Protein AF-A0A1F5CMF3-F1 (afdb_monomer_lite)

Radius of gyration: 19.86 Å; chains: 1; bounding box: 53×42×56 Å

pLDDT: mean 93.13, std 9.61, range [43.22, 98.62]

Sequence (303 aa):
MDKMGSKQRISFDDSALEASLNYLRNRSDINLKRLISKPGNRLAYNHYLWSSSDSKMTIEEFWREKLSRTFWSRQLESDINAIQMHLKNQEEKEWLQEILRYLPEGHVFTTTAYLILGYDNVVFGEDVALNMGFGQFHLDKRESTYYLIHELAHVGYVRYHPLPELWNIRTVRELLDVVRFLTHLEGMGVISALKLRISQGGTLDGDYKTLLDDAETARRVDQYFKILDRLGSDLNKRLEECDFQVFEEMSRKKTRLWYIAGCHMAQEIEKRFGIEMLRKLVKQGSTEFFNKYYELEDRLREA

Secondary structure (DSSP, 8-state):
---STTT-EEEEE-HHHHHHHHHHH---HHHHHHHHTSHHHHHHHHHHHHH-TT----HHHHHHHHHHTPPP-HHHHHHHHHHHHHHHHS-HHHHHHHHHHHSPTT---EEEEEEESSS--EEETTEEEEETT-HHHHH-THHHHHHHHHHHHHHHHHTTSPPP-GGG--BHHHHHHHHHHHHHHHHHHHHHHHHHHHHHT---SHHHHHHT-HHHHHHHHHHHHHHHHHHHT-TTPBP-GGGGHHHHHHH-TTT-HHHHHHHHHHHHHHHHH-HHHHHHHHHH-HHHHHHHHHHHHHHHHH-

Structure (mmCIF, N/CA/C/O backbone):
data_AF-A0A1F5CMF3-F1
#
_entry.id   AF-A0A1F5CMF3-F1
#
loop_
_atom_site.group_PDB
_atom_site.id
_atom_site.type_symbol
_atom_site.label_atom_id
_atom_site.label_alt_id
_atom_site.label_comp_id
_atom_site.label_asym_id
_atom_site.label_entity_id
_atom_site.label_seq_id
_atom_site.pdbx_PDB_ins_code
_atom_site.Cartn_x
_atom_site.Cartn_y
_atom_site.Cartn_z
_atom_site.occupancy
_atom_site.B_iso_or_equiv
_atom_site.auth_seq_id
_atom_site.auth_comp_id
_atom_site.auth_asym_id
_atom_site.auth_atom_id
_atom_site.pdbx_PDB_model_num
ATOM 1 N N . MET A 1 1 ? -17.558 25.422 -6.162 1.00 45.56 1 MET A N 1
ATOM 2 C CA . MET A 1 1 ? -16.726 24.233 -5.868 1.00 45.56 1 MET A CA 1
ATOM 3 C C . MET A 1 1 ? -15.627 24.111 -6.924 1.00 45.56 1 MET A C 1
ATOM 5 O O . MET A 1 1 ? -15.642 23.170 -7.696 1.00 45.56 1 MET A O 1
ATOM 9 N N . ASP A 1 2 ? -14.690 25.069 -6.969 1.00 43.22 2 ASP A N 1
ATOM 10 C CA . ASP A 1 2 ? -13.694 25.171 -8.061 1.00 43.22 2 ASP A CA 1
ATOM 11 C C . ASP A 1 2 ? -12.295 25.601 -7.558 1.00 43.22 2 ASP A C 1
ATOM 13 O O . ASP A 1 2 ? -11.542 26.302 -8.222 1.00 43.22 2 ASP A O 1
ATOM 17 N N . LYS A 1 3 ? -11.941 25.215 -6.321 1.00 45.91 3 LYS A N 1
ATOM 18 C CA . LYS A 1 3 ? -10.642 25.546 -5.689 1.00 45.91 3 LYS A CA 1
ATOM 19 C C . LYS A 1 3 ? -9.784 24.330 -5.315 1.00 45.91 3 LYS A C 1
ATOM 21 O O . LYS A 1 3 ? -8.794 24.487 -4.611 1.00 45.91 3 LYS A O 1
ATOM 26 N N . MET A 1 4 ? -10.129 23.127 -5.778 1.00 50.69 4 MET A N 1
ATOM 27 C CA . MET A 1 4 ? -9.297 21.934 -5.540 1.00 50.69 4 MET A CA 1
ATOM 28 C C . MET A 1 4 ? -8.126 21.797 -6.530 1.00 50.69 4 MET A C 1
ATOM 30 O O . MET A 1 4 ? -7.157 21.114 -6.219 1.00 50.69 4 MET A O 1
ATOM 34 N N . GLY A 1 5 ? -8.175 22.463 -7.690 1.00 47.56 5 GLY A N 1
ATOM 35 C CA . GLY A 1 5 ? -7.292 22.149 -8.821 1.00 47.56 5 GLY A CA 1
ATOM 36 C C . GLY A 1 5 ? -5.873 22.729 -8.803 1.00 47.56 5 GLY A C 1
ATOM 37 O O . GLY A 1 5 ? -5.090 22.366 -9.667 1.00 47.56 5 GLY A O 1
ATOM 38 N N . SER A 1 6 ? -5.499 23.624 -7.877 1.00 57.09 6 SER A N 1
ATOM 39 C CA . SER A 1 6 ? -4.227 24.369 -8.010 1.00 57.09 6 SER A CA 1
ATOM 40 C C . SER A 1 6 ? -3.095 23.943 -7.067 1.00 57.09 6 SER A C 1
ATOM 42 O O . SER A 1 6 ? -2.050 24.596 -7.064 1.00 57.09 6 SER A O 1
ATOM 44 N N . LYS A 1 7 ? -3.287 22.922 -6.218 1.00 82.56 7 LYS A N 1
ATOM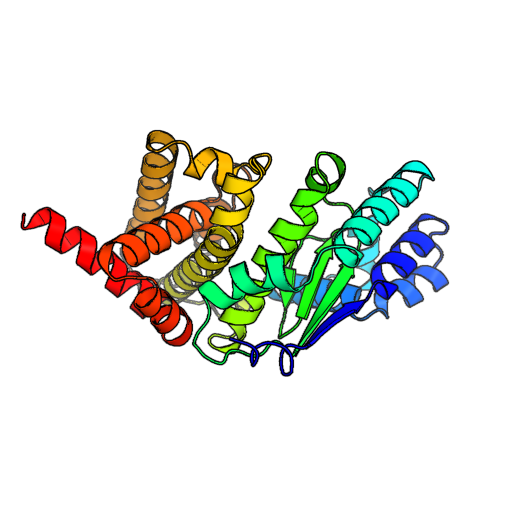 45 C CA . LYS A 1 7 ? -2.267 22.519 -5.226 1.00 82.56 7 LYS A CA 1
ATOM 46 C C . LYS A 1 7 ? -1.792 21.076 -5.329 1.00 82.56 7 LYS A C 1
ATOM 48 O O . LYS A 1 7 ? -0.641 20.842 -4.986 1.00 82.56 7 LYS A O 1
ATOM 53 N N . GLN A 1 8 ? -2.635 20.148 -5.777 1.00 90.94 8 GLN A N 1
ATOM 54 C CA . GLN A 1 8 ? -2.260 18.737 -5.877 1.00 90.94 8 GLN A CA 1
ATOM 55 C C . GLN A 1 8 ? -1.196 18.574 -6.966 1.00 90.94 8 GLN A C 1
ATOM 57 O O . GLN A 1 8 ? -1.332 19.130 -8.056 1.00 90.94 8 GLN A O 1
ATOM 62 N N . ARG A 1 9 ? -0.098 17.893 -6.638 1.00 90.81 9 ARG A N 1
ATOM 63 C CA . ARG A 1 9 ? 1.011 17.618 -7.552 1.00 90.81 9 ARG A CA 1
ATOM 64 C C . ARG A 1 9 ? 1.336 16.138 -7.461 1.00 90.81 9 ARG A C 1
ATOM 66 O O . ARG A 1 9 ? 2.142 15.737 -6.625 1.00 90.81 9 ARG A O 1
ATOM 73 N N . ILE A 1 10 ? 0.678 15.351 -8.304 1.00 93.81 10 ILE A N 1
ATOM 74 C CA . ILE A 1 10 ? 0.981 13.935 -8.487 1.00 93.81 10 ILE A CA 1
ATOM 75 C C . ILE A 1 10 ? 1.565 13.773 -9.888 1.00 93.81 10 ILE A C 1
ATOM 77 O O . ILE A 1 10 ? 0.913 14.097 -10.877 1.00 93.81 10 ILE A O 1
ATOM 81 N N . SER A 1 11 ? 2.816 13.336 -9.978 1.00 94.50 11 SER A N 1
ATOM 82 C CA . SER A 1 11 ? 3.495 13.069 -11.250 1.00 94.50 11 SER A CA 1
ATOM 83 C C . SER A 1 11 ? 3.660 11.569 -11.466 1.00 94.50 11 SER A C 1
ATOM 85 O O . SER A 1 11 ? 3.755 10.801 -10.515 1.00 94.50 11 SER A O 1
ATOM 87 N N . PHE A 1 12 ? 3.734 11.147 -12.727 1.00 95.75 12 PHE A N 1
ATOM 88 C CA . PHE A 1 12 ? 4.083 9.774 -13.090 1.00 95.75 12 PHE A CA 1
ATOM 89 C C . PHE A 1 12 ? 5.475 9.745 -13.719 1.00 95.75 12 PHE A C 1
ATOM 91 O O . PHE A 1 12 ? 5.748 10.514 -14.641 1.00 95.75 12 PHE A O 1
ATOM 98 N N . ASP A 1 13 ? 6.330 8.838 -13.251 1.00 97.56 13 ASP A N 1
ATOM 99 C CA . ASP A 1 13 ? 7.672 8.599 -13.798 1.00 97.56 13 ASP A CA 1
ATOM 100 C C . ASP A 1 13 ? 7.809 7.119 -14.179 1.00 97.56 13 ASP A C 1
ATOM 102 O O . ASP A 1 13 ? 7.708 6.220 -13.346 1.00 97.56 13 ASP A O 1
ATOM 106 N N . ASP A 1 14 ? 8.030 6.859 -15.463 1.00 97.94 14 ASP A N 1
ATOM 107 C CA . ASP A 1 14 ? 8.177 5.527 -16.048 1.00 97.94 14 ASP A CA 1
ATOM 108 C C . ASP A 1 14 ? 9.625 5.154 -16.388 1.00 97.94 14 ASP A C 1
ATOM 110 O O . ASP A 1 14 ? 9.888 4.074 -16.920 1.00 97.94 14 ASP A O 1
ATOM 114 N N . SER A 1 15 ? 10.597 5.987 -16.022 1.00 98.44 15 SER A N 1
ATOM 115 C CA . SER A 1 15 ? 12.005 5.762 -16.350 1.00 98.44 15 SER A CA 1
ATOM 116 C C . SER A 1 15 ? 12.568 4.478 -15.726 1.00 98.44 15 SER A C 1
ATOM 118 O O . SER A 1 15 ? 13.475 3.854 -16.290 1.00 98.44 15 SER A O 1
ATOM 120 N N . ALA A 1 16 ? 12.036 4.066 -14.569 1.00 98.19 16 ALA A N 1
ATOM 121 C CA . ALA A 1 16 ? 12.368 2.814 -13.891 1.00 98.19 16 ALA A CA 1
ATOM 122 C C . ALA A 1 16 ? 11.805 1.586 -14.627 1.00 98.19 16 ALA A C 1
ATOM 124 O O . ALA A 1 16 ? 12.523 0.597 -14.821 1.00 98.19 16 ALA A O 1
ATOM 125 N N . LEU A 1 17 ? 10.562 1.670 -15.103 1.00 98.19 17 LEU A N 1
ATOM 126 C CA . LEU A 1 17 ? 9.924 0.660 -15.942 1.00 98.19 17 LEU A CA 1
ATOM 127 C C . LEU A 1 17 ? 10.683 0.457 -17.256 1.00 98.19 17 LEU A C 1
ATOM 129 O O . LEU A 1 17 ? 11.032 -0.673 -17.601 1.00 98.19 17 LEU A O 1
ATOM 133 N N . GLU A 1 18 ? 11.011 1.545 -17.957 1.00 98.31 18 GLU A N 1
ATOM 134 C CA . GLU A 1 18 ? 11.772 1.496 -19.209 1.00 98.31 18 GLU A CA 1
ATOM 135 C C . GLU A 1 18 ? 13.148 0.848 -19.017 1.00 98.31 18 GLU A C 1
ATOM 137 O O . GLU A 1 18 ? 13.574 0.006 -19.815 1.00 98.31 18 GLU A O 1
ATOM 142 N N . ALA A 1 19 ? 13.858 1.211 -17.944 1.00 98.50 19 ALA A N 1
ATOM 143 C CA . ALA A 1 19 ? 15.150 0.615 -17.627 1.00 98.50 19 ALA A CA 1
ATOM 144 C C . ALA A 1 19 ? 15.027 -0.883 -17.303 1.00 98.50 19 ALA A C 1
ATOM 146 O O . ALA A 1 19 ? 15.879 -1.670 -17.724 1.00 98.50 19 ALA A O 1
ATOM 147 N N . SER A 1 20 ? 13.945 -1.284 -16.631 1.00 98.44 20 SER A N 1
ATOM 148 C CA . SER A 1 20 ? 13.636 -2.687 -16.335 1.00 98.44 20 SER A CA 1
ATOM 149 C C . SER A 1 20 ? 13.378 -3.493 -17.606 1.00 98.44 20 SER A C 1
ATOM 151 O O . SER A 1 20 ? 14.004 -4.532 -17.813 1.00 98.44 20 SER A O 1
ATOM 153 N N . LEU A 1 21 ? 12.548 -2.984 -18.522 1.00 98.31 21 LEU A N 1
ATOM 154 C CA . LEU A 1 21 ? 12.308 -3.613 -19.825 1.00 98.31 21 LEU A CA 1
ATOM 155 C C . LEU A 1 21 ? 13.596 -3.721 -20.653 1.00 98.31 21 LEU A C 1
ATOM 157 O O . LEU A 1 21 ? 13.877 -4.773 -21.225 1.00 98.31 21 LEU A O 1
ATOM 161 N N . ASN A 1 22 ? 14.426 -2.674 -20.671 1.00 98.31 22 ASN A N 1
ATOM 162 C CA . ASN A 1 22 ? 15.723 -2.694 -21.354 1.00 98.31 22 ASN A CA 1
ATOM 163 C C . ASN A 1 22 ? 16.681 -3.748 -20.782 1.00 98.31 22 ASN A C 1
ATOM 165 O O . ASN A 1 22 ? 17.367 -4.433 -21.545 1.00 98.31 22 ASN A O 1
ATOM 169 N N . TYR A 1 23 ? 16.715 -3.911 -19.459 1.00 98.56 23 TYR A N 1
ATOM 170 C CA . TYR A 1 23 ? 17.495 -4.965 -18.815 1.00 98.56 23 TYR A CA 1
ATOM 171 C C . TYR A 1 23 ? 16.962 -6.364 -19.146 1.00 98.56 23 TYR A C 1
ATOM 173 O O . TYR A 1 23 ? 17.748 -7.264 -19.429 1.00 98.56 23 TYR A O 1
ATOM 181 N N . LEU A 1 24 ? 15.641 -6.555 -19.190 1.00 98.25 24 LEU A N 1
ATOM 182 C CA . LEU A 1 24 ? 15.052 -7.839 -19.572 1.00 98.25 24 LEU A CA 1
ATOM 183 C C . LEU A 1 24 ? 15.320 -8.198 -21.044 1.00 98.25 24 LEU A C 1
ATOM 185 O O . LEU A 1 24 ? 15.558 -9.369 -21.337 1.00 98.25 24 LEU A O 1
ATOM 189 N N . ARG A 1 25 ? 15.337 -7.211 -21.956 1.00 97.94 25 ARG A N 1
ATOM 190 C CA . ARG A 1 25 ? 15.742 -7.401 -23.365 1.00 97.94 25 ARG A CA 1
ATOM 191 C C . ARG A 1 25 ? 17.217 -7.786 -23.496 1.00 97.94 25 ARG A C 1
ATOM 193 O O . ARG A 1 25 ? 17.573 -8.570 -24.369 1.00 97.94 25 ARG A O 1
ATOM 200 N N . ASN A 1 26 ? 18.079 -7.211 -22.657 1.00 97.88 26 ASN A N 1
ATOM 201 C CA . ASN A 1 26 ? 19.513 -7.480 -22.645 1.00 97.88 26 ASN A CA 1
ATOM 202 C C . ASN A 1 26 ? 20.082 -7.322 -21.225 1.00 97.88 26 ASN A C 1
ATOM 204 O O . ASN A 1 26 ? 20.318 -6.198 -20.765 1.00 97.88 26 ASN A O 1
ATOM 208 N N . ARG A 1 27 ? 20.370 -8.452 -20.566 1.00 97.62 27 ARG A N 1
ATOM 209 C CA . ARG A 1 27 ? 20.835 -8.536 -19.168 1.00 97.62 27 ARG A CA 1
ATOM 210 C C . ARG A 1 27 ? 22.322 -8.196 -18.980 1.00 97.62 27 ARG A C 1
ATOM 212 O O . ARG A 1 27 ? 23.024 -8.847 -18.211 1.00 97.62 27 ARG A O 1
ATOM 219 N N . SER A 1 28 ? 22.811 -7.179 -19.684 1.00 98.12 28 SER A N 1
ATOM 220 C CA . SER A 1 28 ? 24.178 -6.670 -19.537 1.00 98.12 28 SER A CA 1
ATOM 221 C C . SER A 1 28 ? 24.363 -5.858 -18.250 1.00 98.12 28 SER A C 1
ATOM 223 O O . SER A 1 28 ? 23.421 -5.239 -17.746 1.00 98.12 28 SER A O 1
ATOM 225 N N . ASP A 1 29 ? 25.601 -5.771 -17.761 1.00 98.06 29 ASP A N 1
ATOM 226 C CA . ASP A 1 29 ? 25.940 -4.950 -16.589 1.00 98.06 29 ASP A CA 1
ATOM 227 C C . ASP A 1 29 ? 25.698 -3.454 -16.822 1.00 98.06 29 ASP A C 1
ATOM 229 O O . ASP A 1 29 ? 25.360 -2.723 -15.893 1.00 98.06 29 ASP A O 1
ATOM 233 N N . ILE A 1 30 ? 25.816 -2.986 -18.068 1.00 98.38 30 ILE A N 1
ATOM 234 C CA . ILE A 1 30 ? 25.492 -1.602 -18.440 1.00 98.38 30 ILE A CA 1
ATOM 235 C C . ILE A 1 30 ? 24.001 -1.333 -18.212 1.00 98.38 30 ILE A C 1
ATOM 237 O O . ILE A 1 30 ? 23.638 -0.310 -17.630 1.00 98.38 30 ILE A O 1
ATOM 241 N N . ASN A 1 31 ? 23.133 -2.255 -18.637 1.00 98.56 31 ASN A N 1
ATOM 242 C CA . ASN A 1 31 ? 21.696 -2.118 -18.421 1.00 98.56 31 ASN A CA 1
ATOM 243 C C . ASN A 1 31 ? 21.319 -2.292 -16.948 1.00 98.56 31 ASN A C 1
ATOM 245 O O . ASN A 1 31 ? 20.444 -1.571 -16.480 1.00 98.56 31 ASN A O 1
ATOM 249 N N . LEU A 1 32 ? 22.014 -3.155 -16.196 1.00 98.62 32 LEU A N 1
ATOM 250 C CA . LEU A 1 32 ? 21.815 -3.249 -14.749 1.00 98.62 32 LEU A CA 1
ATOM 251 C C . LEU A 1 32 ? 22.168 -1.933 -14.045 1.00 98.62 32 LEU A C 1
ATOM 253 O O . LEU A 1 32 ? 21.373 -1.431 -13.258 1.00 98.62 32 LEU A O 1
ATOM 257 N N . LYS A 1 33 ? 23.313 -1.320 -14.371 1.00 98.44 33 LYS A N 1
ATOM 258 C CA . LYS A 1 33 ? 23.708 -0.018 -13.807 1.00 98.44 33 LYS A CA 1
ATOM 259 C C . LYS A 1 33 ? 22.682 1.076 -14.101 1.00 98.44 33 LYS A C 1
ATOM 261 O O . LYS A 1 33 ? 22.382 1.886 -13.230 1.00 98.44 33 LYS A O 1
ATOM 266 N N . ARG A 1 34 ? 22.119 1.087 -15.315 1.00 98.38 34 ARG A N 1
ATOM 267 C CA . ARG A 1 34 ? 21.026 2.003 -15.688 1.00 98.38 34 ARG A CA 1
ATOM 268 C C . ARG A 1 34 ? 19.749 1.727 -14.906 1.00 98.38 34 ARG A C 1
ATOM 270 O O . ARG A 1 34 ? 19.053 2.673 -14.572 1.00 98.38 34 ARG A O 1
ATOM 277 N N . LEU A 1 35 ? 19.437 0.460 -14.648 1.00 98.31 35 LEU A N 1
ATOM 278 C CA . LEU A 1 35 ? 18.258 0.031 -13.903 1.00 98.31 35 LEU A CA 1
ATOM 279 C C . LEU A 1 35 ? 18.325 0.489 -12.446 1.00 98.31 35 LEU A C 1
ATOM 281 O O . LEU A 1 35 ? 17.409 1.168 -11.984 1.00 98.31 35 LEU A O 1
ATOM 285 N N . ILE A 1 36 ? 19.421 0.196 -11.745 1.00 98.19 36 ILE A N 1
ATOM 286 C CA . ILE A 1 36 ? 19.582 0.541 -10.323 1.00 98.19 36 ILE A CA 1
ATOM 287 C C . ILE A 1 36 ? 19.774 2.046 -10.088 1.00 98.19 36 ILE A C 1
ATOM 289 O O . ILE A 1 36 ? 19.672 2.521 -8.958 1.00 98.19 36 ILE A O 1
ATOM 293 N N . SER A 1 37 ? 20.085 2.823 -11.133 1.00 98.25 37 SER A N 1
ATOM 294 C CA . SER A 1 37 ? 20.220 4.275 -11.016 1.00 98.25 37 SER A CA 1
ATOM 295 C C . SER A 1 37 ? 18.883 5.013 -11.077 1.00 98.25 37 SER A C 1
ATOM 297 O O . SER A 1 37 ? 18.859 6.199 -10.756 1.00 98.25 37 SER A O 1
ATOM 299 N N . LYS A 1 38 ? 17.786 4.351 -11.474 1.00 98.50 38 LYS A N 1
ATOM 300 C CA . LYS A 1 38 ? 16.470 4.993 -11.587 1.00 98.50 38 LYS A CA 1
ATOM 301 C C . LYS A 1 38 ? 15.820 5.214 -10.221 1.00 98.50 38 LYS A C 1
ATOM 303 O O . LYS A 1 38 ? 15.883 4.315 -9.381 1.00 98.50 38 LYS A O 1
ATOM 308 N N . PRO A 1 39 ? 15.166 6.370 -10.006 1.00 98.06 39 PRO A N 1
ATOM 309 C CA . PRO A 1 39 ? 14.585 6.726 -8.713 1.00 98.06 39 PRO A CA 1
ATOM 310 C C . PRO A 1 39 ? 13.531 5.716 -8.244 1.00 98.06 39 PRO A C 1
ATOM 312 O O . PRO A 1 39 ? 13.655 5.218 -7.132 1.00 98.06 39 PRO A O 1
ATOM 315 N N . GLY A 1 40 ? 12.599 5.294 -9.107 1.00 98.00 40 GLY A N 1
ATOM 316 C CA . GLY A 1 40 ? 11.601 4.276 -8.748 1.00 98.00 40 GLY A CA 1
ATOM 317 C C . GLY A 1 40 ? 12.199 2.940 -8.296 1.00 98.00 40 GLY A C 1
ATOM 318 O O . GLY A 1 40 ? 11.740 2.340 -7.327 1.00 98.00 40 GLY A O 1
ATOM 319 N N . ASN A 1 41 ? 13.288 2.502 -8.934 1.00 98.38 41 ASN A N 1
ATOM 320 C CA . ASN A 1 41 ? 13.969 1.265 -8.549 1.00 98.38 41 ASN A CA 1
ATOM 321 C C . ASN A 1 41 ? 14.762 1.411 -7.239 1.00 98.38 41 ASN A C 1
ATOM 323 O O . ASN A 1 41 ? 14.892 0.455 -6.475 1.00 98.38 41 ASN A O 1
ATOM 327 N N . ARG A 1 42 ? 15.289 2.608 -6.956 1.00 98.06 42 ARG A N 1
ATOM 328 C CA . ARG A 1 42 ? 15.905 2.920 -5.659 1.00 98.06 42 ARG A CA 1
ATOM 329 C C . ARG A 1 42 ? 14.862 3.006 -4.552 1.00 98.06 42 ARG A C 1
ATOM 331 O O . ARG A 1 42 ? 15.127 2.506 -3.469 1.00 98.06 42 ARG A O 1
ATOM 338 N N . LEU A 1 43 ? 13.689 3.576 -4.828 1.00 97.75 43 LEU A N 1
ATOM 339 C CA . LEU A 1 43 ? 12.571 3.629 -3.888 1.00 97.75 43 LEU A CA 1
ATOM 340 C C . LEU A 1 43 ? 12.157 2.220 -3.459 1.00 97.75 43 LEU A C 1
ATOM 342 O O . LEU A 1 43 ? 12.147 1.925 -2.267 1.00 97.75 43 LEU A O 1
ATOM 346 N N . ALA A 1 44 ? 11.910 1.327 -4.420 1.00 97.25 44 ALA A N 1
ATOM 347 C CA . ALA A 1 44 ? 11.571 -0.068 -4.141 1.00 97.25 44 ALA A CA 1
ATOM 348 C C . ALA A 1 44 ? 12.665 -0.801 -3.341 1.00 97.25 44 ALA A C 1
ATOM 350 O O . ALA A 1 44 ? 12.362 -1.541 -2.407 1.00 97.25 44 ALA A O 1
ATOM 351 N N . TYR A 1 45 ? 13.940 -0.559 -3.659 1.00 97.00 45 TYR A N 1
ATOM 352 C CA . TYR A 1 45 ? 15.054 -1.116 -2.889 1.00 97.00 45 TYR A CA 1
ATOM 353 C C . TYR A 1 45 ? 15.132 -0.548 -1.460 1.00 97.00 45 TYR A C 1
ATOM 355 O O . TYR A 1 45 ? 15.368 -1.297 -0.517 1.00 97.00 45 TYR A O 1
ATOM 363 N N . ASN A 1 46 ? 14.882 0.749 -1.265 1.00 95.31 46 ASN A N 1
ATOM 364 C CA . ASN A 1 46 ? 14.845 1.356 0.067 1.00 95.31 46 ASN A CA 1
ATOM 365 C C . ASN A 1 46 ? 13.697 0.792 0.910 1.00 95.31 46 ASN A C 1
ATOM 367 O O . ASN A 1 46 ? 13.900 0.489 2.084 1.00 95.31 46 ASN A O 1
ATOM 371 N N . HIS A 1 47 ? 12.523 0.580 0.307 1.00 95.00 47 HIS A N 1
ATOM 372 C CA . HIS A 1 47 ? 11.436 -0.129 0.973 1.00 95.00 47 HIS A CA 1
ATOM 373 C C . HIS A 1 47 ? 11.858 -1.549 1.363 1.00 95.00 47 HIS A C 1
ATOM 375 O O . HIS A 1 47 ? 11.591 -1.978 2.479 1.00 95.00 47 HIS A O 1
ATOM 381 N N . TYR A 1 48 ? 12.525 -2.287 0.470 1.00 93.81 48 TYR A N 1
ATOM 382 C CA . TYR A 1 48 ? 13.041 -3.622 0.781 1.00 93.81 48 TYR A CA 1
ATOM 383 C C . TYR A 1 48 ? 14.007 -3.617 1.975 1.00 93.81 48 TYR A C 1
ATOM 385 O O . TYR A 1 48 ? 13.889 -4.475 2.850 1.00 93.81 48 TYR A O 1
ATOM 393 N N . LEU A 1 49 ? 14.928 -2.649 2.040 1.00 92.69 49 LEU A N 1
ATOM 394 C CA . LEU A 1 49 ? 15.831 -2.489 3.184 1.00 92.69 49 LEU A CA 1
ATOM 395 C C . LEU A 1 49 ? 15.068 -2.189 4.476 1.00 92.69 49 LEU A C 1
ATOM 397 O O . LEU A 1 49 ? 15.416 -2.721 5.523 1.00 92.69 49 LEU A O 1
ATOM 401 N N . TRP A 1 50 ? 14.022 -1.367 4.400 1.00 90.44 50 TRP A N 1
ATOM 402 C CA . TRP A 1 50 ? 13.180 -1.058 5.550 1.00 90.44 50 TRP A CA 1
ATOM 403 C C . TRP A 1 50 ? 12.397 -2.274 6.056 1.00 90.44 50 TRP A C 1
ATOM 405 O O . TRP A 1 50 ? 12.343 -2.509 7.262 1.00 90.44 50 TRP A O 1
ATOM 415 N N . SER A 1 51 ? 11.827 -3.068 5.146 1.00 87.25 51 SER A N 1
ATOM 416 C CA . SER A 1 51 ? 10.992 -4.220 5.495 1.00 87.25 51 SER A CA 1
ATOM 417 C C . SER A 1 51 ? 11.787 -5.472 5.879 1.00 87.25 51 SER A C 1
ATOM 419 O O . SER A 1 51 ? 11.197 -6.450 6.329 1.00 87.25 51 SER A O 1
ATOM 421 N N . SER A 1 52 ? 13.107 -5.483 5.671 1.00 83.88 52 SER A N 1
ATOM 422 C CA . SER A 1 52 ? 13.952 -6.665 5.868 1.00 83.88 52 SER A CA 1
ATOM 423 C C . SER A 1 52 ? 14.923 -6.449 7.024 1.00 83.88 52 SER A C 1
ATOM 425 O O . SER A 1 52 ? 15.900 -5.717 6.883 1.00 83.88 52 SER A O 1
ATOM 427 N N . SER A 1 53 ? 14.703 -7.140 8.145 1.00 66.31 53 SER A N 1
ATOM 428 C CA . SER A 1 53 ? 15.520 -7.013 9.365 1.00 66.31 53 SER A CA 1
ATOM 429 C C . SER A 1 53 ? 17.006 -7.344 9.173 1.00 66.31 53 SER A C 1
ATOM 431 O O . SER A 1 53 ? 17.833 -6.826 9.917 1.00 66.31 53 SER A O 1
ATOM 433 N N . ASP A 1 54 ? 17.352 -8.157 8.166 1.00 63.66 54 ASP A N 1
ATOM 434 C CA . ASP A 1 54 ? 18.707 -8.695 7.957 1.00 63.66 54 ASP A CA 1
ATOM 435 C C . ASP A 1 54 ? 19.217 -8.582 6.508 1.00 63.66 54 ASP A C 1
ATOM 437 O O . ASP A 1 54 ? 20.076 -9.358 6.072 1.00 63.66 54 ASP A O 1
ATOM 441 N N . SER A 1 55 ? 18.702 -7.636 5.714 1.00 73.38 55 SER A N 1
ATOM 442 C CA . SER A 1 55 ? 19.122 -7.532 4.311 1.00 73.38 55 SER A CA 1
ATOM 443 C C . SER A 1 55 ? 20.593 -7.117 4.175 1.00 73.38 55 SER A C 1
ATOM 445 O O . SER A 1 55 ? 20.958 -5.958 4.365 1.00 73.38 55 SER A O 1
ATOM 447 N N . LYS A 1 56 ? 21.430 -8.066 3.745 1.00 85.19 56 LYS A N 1
ATOM 448 C CA . LYS A 1 56 ? 22.816 -7.833 3.293 1.00 85.19 56 LYS A CA 1
ATOM 449 C C . LYS A 1 56 ? 22.934 -7.683 1.776 1.00 85.19 56 LYS A C 1
ATOM 451 O O . LYS A 1 56 ? 24.037 -7.518 1.264 1.00 85.19 56 LYS A O 1
ATOM 456 N N . MET A 1 57 ? 21.815 -7.800 1.068 1.00 94.44 57 MET A N 1
ATOM 457 C CA . MET A 1 57 ? 21.784 -7.820 -0.384 1.00 94.44 57 MET A CA 1
ATOM 458 C C . MET A 1 57 ? 22.052 -6.422 -0.932 1.00 94.44 57 MET A C 1
ATOM 460 O O . MET A 1 57 ? 21.413 -5.461 -0.514 1.00 94.44 57 MET A O 1
ATOM 464 N N . THR A 1 58 ? 22.981 -6.317 -1.875 1.00 96.25 58 THR A N 1
ATOM 465 C CA . THR A 1 58 ? 23.221 -5.081 -2.631 1.00 96.25 58 THR A CA 1
ATOM 466 C C . THR A 1 58 ? 22.053 -4.777 -3.572 1.00 96.25 58 THR A C 1
ATOM 468 O O . THR A 1 58 ? 21.289 -5.667 -3.952 1.00 96.25 58 THR A O 1
ATOM 471 N N . ILE A 1 59 ? 21.917 -3.522 -4.016 1.00 97.25 59 ILE A N 1
ATOM 472 C CA . ILE A 1 59 ? 20.869 -3.145 -4.980 1.00 97.25 59 ILE A CA 1
ATOM 473 C C . ILE A 1 59 ? 21.013 -3.916 -6.306 1.00 97.25 59 ILE A C 1
ATOM 475 O O . ILE A 1 59 ? 20.016 -4.258 -6.941 1.00 97.25 59 ILE A O 1
ATOM 479 N N . GLU A 1 60 ? 22.241 -4.239 -6.717 1.00 98.25 60 GLU A N 1
ATOM 480 C CA . GLU A 1 60 ? 22.536 -5.077 -7.876 1.00 98.25 60 GLU A CA 1
ATOM 481 C C . GLU A 1 60 ? 21.998 -6.500 -7.711 1.00 98.25 60 GLU A C 1
ATOM 483 O O . GLU A 1 60 ? 21.315 -7.005 -8.606 1.00 98.25 60 GLU A O 1
ATOM 488 N N . GLU A 1 61 ? 22.312 -7.151 -6.590 1.00 97.38 61 GLU A N 1
ATOM 489 C CA . GLU A 1 61 ? 21.853 -8.509 -6.282 1.00 97.38 61 GLU A CA 1
ATOM 490 C C . GLU A 1 61 ? 20.329 -8.557 -6.177 1.00 97.38 61 GLU A C 1
ATOM 492 O O . GLU A 1 61 ? 19.705 -9.425 -6.788 1.00 97.38 61 GLU A O 1
ATOM 497 N N . PHE A 1 62 ? 19.734 -7.558 -5.521 1.00 96.88 62 PHE A N 1
ATOM 498 C CA . PHE A 1 62 ? 18.289 -7.401 -5.400 1.00 96.88 62 PHE A CA 1
ATOM 499 C C . PHE A 1 62 ? 17.607 -7.373 -6.760 1.00 96.88 62 PHE A C 1
ATOM 501 O O . PHE A 1 62 ? 16.738 -8.200 -7.038 1.00 96.88 62 PHE A O 1
ATOM 508 N N . TRP A 1 63 ? 18.028 -6.487 -7.661 1.00 97.81 63 TRP A N 1
ATOM 509 C CA . TRP A 1 63 ? 17.380 -6.387 -8.966 1.00 97.81 63 TRP A CA 1
ATOM 510 C C . TRP A 1 63 ? 17.663 -7.583 -9.879 1.00 97.81 63 TRP A C 1
ATOM 512 O O . TRP A 1 63 ? 16.789 -7.965 -10.664 1.00 97.81 63 TRP A O 1
ATOM 522 N N . ARG A 1 64 ? 18.833 -8.228 -9.761 1.00 97.69 64 ARG A N 1
ATOM 523 C CA . ARG A 1 64 ? 19.098 -9.499 -10.455 1.00 97.69 64 ARG A CA 1
ATOM 524 C C . ARG A 1 64 ? 18.148 -10.593 -9.984 1.00 97.69 64 ARG A C 1
ATOM 526 O O . ARG A 1 64 ? 17.581 -11.284 -10.830 1.00 97.69 64 ARG A O 1
ATOM 533 N N . GLU A 1 65 ? 17.963 -10.737 -8.674 1.00 96.44 65 GLU A N 1
ATOM 534 C CA . GLU A 1 65 ? 17.068 -11.732 -8.090 1.00 96.44 65 GLU A CA 1
ATOM 535 C C . GLU A 1 65 ? 15.615 -11.465 -8.488 1.00 96.44 65 GLU A C 1
ATOM 537 O O . GLU A 1 65 ? 14.972 -12.340 -9.077 1.00 96.44 65 GLU A O 1
ATOM 542 N N . LYS A 1 66 ? 15.114 -10.249 -8.242 1.00 96.06 66 LYS A N 1
ATOM 543 C CA . LYS A 1 66 ? 13.719 -9.867 -8.502 1.00 96.06 66 LYS A CA 1
ATOM 544 C C . LYS A 1 66 ? 13.318 -10.052 -9.960 1.00 96.06 66 LYS A C 1
ATOM 546 O O . LYS A 1 66 ? 12.231 -10.545 -10.248 1.00 96.06 66 LYS A O 1
ATOM 551 N N . LEU A 1 67 ? 14.221 -9.749 -10.892 1.00 97.19 67 LEU A N 1
ATOM 552 C CA . LEU A 1 67 ? 13.965 -9.920 -12.320 1.00 97.19 67 LEU A CA 1
ATOM 553 C C . LEU A 1 67 ? 14.418 -11.275 -12.870 1.00 97.19 67 LEU A C 1
ATOM 555 O O . LEU A 1 67 ? 14.201 -11.532 -14.050 1.00 97.19 67 LEU A O 1
ATOM 559 N N . SER A 1 68 ? 15.037 -12.165 -12.087 1.00 96.00 68 SER A N 1
ATOM 560 C CA . SER A 1 68 ? 15.553 -13.462 -12.574 1.00 96.00 68 SER A CA 1
ATOM 561 C C . SER A 1 68 ? 14.472 -14.350 -13.199 1.00 96.00 68 SER A C 1
ATOM 563 O O . SER A 1 68 ? 14.744 -15.055 -14.167 1.00 96.00 68 SER A O 1
ATOM 565 N N . ARG A 1 69 ? 13.239 -14.271 -12.682 1.00 92.31 69 ARG A N 1
ATOM 566 C CA . ARG A 1 69 ? 12.092 -15.090 -13.107 1.00 92.31 69 ARG A CA 1
ATOM 567 C C . ARG A 1 69 ? 11.222 -14.432 -14.177 1.00 92.31 69 ARG A C 1
ATOM 569 O O . ARG A 1 69 ? 10.317 -15.074 -14.703 1.00 92.31 69 ARG A O 1
ATOM 576 N N . THR A 1 70 ? 11.488 -13.172 -14.506 1.00 95.12 70 THR A N 1
ATOM 577 C CA . THR A 1 70 ? 10.737 -12.436 -15.525 1.00 95.12 70 THR A CA 1
ATOM 578 C C . THR A 1 70 ? 11.429 -12.593 -16.873 1.00 95.12 70 THR A C 1
ATOM 580 O O . THR A 1 70 ? 12.587 -12.208 -17.042 1.00 95.12 70 THR A O 1
ATOM 583 N N . PHE A 1 71 ? 10.723 -13.148 -17.853 1.00 94.44 71 PHE A N 1
ATOM 584 C CA . PHE A 1 71 ? 11.223 -13.274 -19.220 1.00 94.44 71 PHE A CA 1
ATOM 585 C C . PHE A 1 71 ? 10.662 -12.150 -20.080 1.00 94.44 71 PHE A C 1
ATOM 587 O O . PHE A 1 71 ? 9.455 -11.908 -20.084 1.00 94.44 71 PHE A O 1
ATOM 594 N N . TRP A 1 72 ? 11.533 -11.468 -20.827 1.00 97.31 72 TRP A N 1
ATOM 595 C CA . TRP A 1 72 ? 11.056 -10.507 -21.812 1.00 97.31 72 TRP A CA 1
ATOM 596 C C . TRP A 1 72 ? 10.286 -11.227 -22.920 1.00 97.31 72 TRP A C 1
ATOM 598 O O . TRP A 1 72 ? 10.716 -12.256 -23.439 1.00 97.31 72 TRP A O 1
ATOM 608 N N . SER A 1 73 ? 9.166 -10.633 -23.315 1.00 97.25 73 SER A N 1
ATOM 609 C CA . SER A 1 73 ? 8.457 -10.957 -24.544 1.00 97.25 73 SER A CA 1
ATOM 610 C C . SER A 1 73 ? 7.779 -9.696 -25.071 1.00 97.25 73 SER A C 1
ATOM 612 O O . SER A 1 73 ? 7.503 -8.764 -24.312 1.00 97.25 73 SER A O 1
ATOM 614 N N . ARG A 1 74 ? 7.458 -9.677 -26.369 1.00 97.12 74 ARG A N 1
ATOM 615 C CA . ARG A 1 74 ? 6.642 -8.596 -26.948 1.00 97.12 74 ARG A CA 1
ATOM 616 C C . ARG A 1 74 ? 5.270 -8.492 -26.277 1.00 97.12 74 ARG A C 1
ATOM 618 O O . ARG A 1 74 ? 4.753 -7.390 -26.156 1.00 97.12 74 ARG A O 1
ATOM 625 N N . GLN A 1 75 ? 4.713 -9.620 -25.829 1.00 96.81 75 GLN A N 1
ATOM 626 C CA . GLN A 1 75 ? 3.433 -9.654 -25.125 1.00 96.81 75 GLN A CA 1
ATOM 627 C C . GLN A 1 75 ? 3.524 -8.946 -23.770 1.00 96.81 75 GLN A C 1
ATOM 629 O O . GLN A 1 75 ? 2.753 -8.029 -23.529 1.00 96.81 75 GLN A O 1
ATOM 634 N N . LEU A 1 76 ? 4.519 -9.297 -22.942 1.00 95.94 76 LEU A N 1
ATOM 635 C CA . LEU A 1 76 ? 4.755 -8.643 -21.648 1.00 95.94 76 LEU A CA 1
ATOM 636 C C . LEU A 1 76 ? 4.859 -7.122 -21.805 1.00 95.94 76 LEU A C 1
ATOM 638 O O . LEU A 1 76 ? 4.234 -6.366 -21.070 1.00 95.94 76 LEU A O 1
ATOM 642 N N . GLU A 1 77 ? 5.657 -6.682 -22.774 1.00 96.94 77 GLU A N 1
ATOM 643 C CA . GLU A 1 77 ? 5.852 -5.265 -23.058 1.00 96.94 77 GLU A CA 1
ATOM 644 C C . GLU A 1 77 ? 4.560 -4.583 -23.527 1.00 96.94 77 GLU A C 1
ATOM 646 O O . GLU A 1 77 ? 4.225 -3.504 -23.044 1.00 96.94 77 GLU A O 1
ATOM 651 N N . SER A 1 78 ? 3.807 -5.227 -24.422 1.00 96.94 78 SER A N 1
ATOM 652 C CA . SER A 1 78 ? 2.502 -4.738 -24.873 1.00 96.94 78 SER A CA 1
ATOM 653 C C . SER A 1 78 ? 1.511 -4.605 -23.715 1.00 96.94 78 SER A C 1
ATOM 655 O O . SER A 1 78 ? 0.802 -3.604 -23.629 1.00 96.94 78 SER A O 1
ATOM 657 N N . ASP A 1 79 ? 1.464 -5.588 -22.816 1.00 96.44 79 ASP A N 1
ATOM 658 C CA . ASP A 1 79 ? 0.545 -5.585 -21.679 1.00 96.44 79 ASP A CA 1
ATOM 659 C C . ASP A 1 79 ? 0.891 -4.476 -20.683 1.00 96.44 79 ASP A C 1
ATOM 661 O O . ASP A 1 79 ? 0.013 -3.714 -20.276 1.00 96.44 79 ASP A O 1
ATOM 665 N N . ILE A 1 80 ? 2.177 -4.332 -20.355 1.00 96.94 80 ILE A N 1
ATOM 666 C CA . ILE A 1 80 ? 2.691 -3.252 -19.505 1.00 96.94 80 ILE A CA 1
ATOM 667 C C . ILE A 1 80 ? 2.352 -1.881 -20.099 1.00 96.94 80 ILE A C 1
ATOM 669 O O . ILE A 1 80 ? 1.832 -1.017 -19.393 1.00 96.94 80 ILE A O 1
ATOM 673 N N . ASN A 1 81 ? 2.591 -1.683 -21.399 1.00 96.06 81 ASN A N 1
ATOM 674 C CA . ASN A 1 81 ? 2.271 -0.425 -22.075 1.00 96.06 81 ASN A CA 1
ATOM 675 C C . ASN A 1 81 ? 0.768 -0.134 -22.022 1.00 96.06 81 ASN A C 1
ATOM 677 O O . ASN A 1 81 ? 0.359 1.006 -21.817 1.00 96.06 81 ASN A O 1
ATOM 681 N N . ALA A 1 82 ? -0.070 -1.161 -22.157 1.00 96.88 82 ALA A N 1
ATOM 682 C CA . ALA A 1 82 ? -1.512 -0.996 -22.095 1.00 96.88 82 ALA A CA 1
ATOM 683 C C . ALA A 1 82 ? -2.009 -0.611 -20.688 1.00 96.88 82 ALA A C 1
ATOM 685 O O . ALA A 1 82 ? -2.962 0.162 -20.581 1.00 96.88 82 ALA A O 1
ATOM 686 N N . ILE A 1 83 ? -1.374 -1.118 -19.625 1.00 97.12 83 ILE A N 1
ATOM 687 C CA . ILE A 1 83 ? -1.642 -0.717 -18.231 1.00 97.12 83 ILE A CA 1
ATOM 688 C C . ILE A 1 83 ? -1.166 0.722 -17.991 1.00 97.12 83 ILE A C 1
ATOM 690 O O . ILE A 1 83 ? -1.918 1.551 -17.483 1.00 97.12 83 ILE A O 1
ATOM 694 N N . GLN A 1 84 ? 0.050 1.055 -18.427 1.00 95.50 84 GLN A N 1
ATOM 695 C CA . GLN A 1 84 ? 0.594 2.408 -18.321 1.00 95.50 84 GLN A CA 1
ATOM 696 C C . GLN A 1 84 ? -0.301 3.437 -19.028 1.00 95.50 84 GLN A C 1
ATOM 698 O O . GLN A 1 84 ? -0.608 4.486 -18.463 1.00 95.50 84 GLN A O 1
ATOM 703 N N . MET A 1 85 ? -0.726 3.144 -20.260 1.00 95.38 85 MET A N 1
ATOM 704 C CA . MET A 1 85 ? -1.645 4.003 -21.005 1.00 95.38 85 MET A CA 1
ATOM 705 C C . MET A 1 85 ? -2.984 4.149 -20.287 1.00 95.38 85 MET A C 1
ATOM 707 O O . MET A 1 85 ? -3.539 5.242 -20.278 1.00 95.38 85 MET A O 1
ATOM 711 N N . HIS A 1 86 ? -3.502 3.076 -19.678 1.00 95.19 86 HIS A N 1
ATOM 712 C CA . HIS A 1 86 ? -4.729 3.154 -18.891 1.00 95.19 86 HIS A CA 1
ATOM 713 C C . HIS A 1 86 ? -4.587 4.169 -17.752 1.00 95.19 86 HIS A C 1
ATOM 715 O O . HIS A 1 86 ? -5.393 5.094 -17.703 1.00 95.19 86 HIS A O 1
ATOM 721 N N . LEU A 1 87 ? -3.537 4.057 -16.925 1.00 92.69 87 LEU A N 1
ATOM 722 C CA . LEU A 1 87 ? -3.261 4.987 -15.821 1.00 92.69 87 LEU A CA 1
ATOM 723 C C . LEU A 1 87 ? -3.117 6.437 -16.293 1.00 92.69 87 LEU A C 1
ATOM 725 O O . LEU A 1 87 ? -3.760 7.326 -15.743 1.00 92.69 87 LEU A O 1
ATOM 729 N N . LYS A 1 88 ? -2.310 6.676 -17.336 1.00 88.44 88 LYS A N 1
ATOM 730 C CA . LYS A 1 88 ? -2.050 8.029 -17.860 1.00 88.44 88 LYS A CA 1
ATOM 731 C C . LYS A 1 88 ? -3.285 8.684 -18.494 1.00 88.44 88 LYS A C 1
ATOM 733 O O . LYS A 1 88 ? -3.338 9.906 -18.568 1.00 88.44 88 LYS A O 1
ATOM 738 N N . ASN A 1 89 ? -4.251 7.887 -18.953 1.00 90.94 89 ASN A N 1
ATOM 739 C CA . ASN A 1 89 ? -5.474 8.377 -19.590 1.00 90.94 89 ASN A CA 1
ATOM 740 C C . ASN A 1 89 ? -6.664 8.501 -18.624 1.00 90.94 89 ASN A C 1
ATOM 742 O O . ASN A 1 89 ? -7.729 8.936 -19.058 1.00 90.94 89 ASN A O 1
ATOM 746 N N . GLN A 1 90 ? -6.536 8.088 -17.357 1.00 86.44 90 GLN A N 1
ATOM 747 C CA . GLN A 1 90 ? -7.603 8.293 -16.375 1.00 86.44 90 GLN A CA 1
ATOM 748 C C . GLN A 1 90 ? -7.735 9.775 -16.015 1.00 86.44 90 GLN A C 1
ATOM 750 O O . GLN A 1 90 ? -6.740 10.494 -15.906 1.00 86.44 90 GLN A O 1
ATOM 755 N N . GLU A 1 91 ? -8.963 10.219 -15.756 1.00 82.69 91 GLU A N 1
ATOM 756 C CA . GLU A 1 91 ? -9.190 11.545 -15.196 1.00 82.69 91 GLU A CA 1
ATOM 757 C C . GLU A 1 91 ? -8.671 11.589 -13.754 1.00 82.69 91 GLU A C 1
ATOM 759 O O . GLU A 1 91 ? -9.252 10.979 -12.857 1.00 82.69 91 GLU A O 1
ATOM 764 N N . GLU A 1 92 ? -7.591 12.347 -13.520 1.00 85.94 92 GLU A N 1
ATOM 765 C CA . GLU A 1 92 ? -6.978 12.524 -12.191 1.00 85.94 92 GLU A CA 1
ATOM 766 C C . GLU A 1 92 ? -8.015 12.832 -11.110 1.00 85.94 92 GLU A C 1
ATOM 768 O O . GLU A 1 92 ? -7.983 12.287 -10.009 1.00 85.94 92 GLU A O 1
ATOM 773 N N . LYS A 1 93 ? -8.994 13.667 -11.458 1.00 85.19 93 LYS A N 1
ATOM 774 C CA . LYS A 1 93 ? -10.052 14.107 -10.557 1.00 85.19 93 LYS A CA 1
ATOM 775 C C . LYS A 1 93 ? -10.868 12.952 -9.970 1.00 85.19 93 LYS A C 1
ATOM 777 O O . LYS A 1 93 ? -11.269 13.063 -8.814 1.00 85.19 93 LYS A O 1
ATOM 782 N N . GLU A 1 94 ? -11.134 11.893 -10.733 1.00 85.31 94 GLU A N 1
ATOM 783 C CA . GLU A 1 94 ? -12.003 10.800 -10.288 1.00 85.31 94 GLU A CA 1
ATOM 784 C C . GLU A 1 94 ? -11.353 9.999 -9.160 1.00 85.31 94 GLU A C 1
ATOM 786 O O . GLU A 1 94 ? -11.926 9.869 -8.080 1.00 85.31 94 GLU A O 1
ATOM 791 N N . TRP A 1 95 ? -10.127 9.519 -9.369 1.00 92.06 95 TRP A N 1
ATOM 792 C CA . TRP A 1 95 ? -9.435 8.723 -8.356 1.00 92.06 95 TRP A CA 1
ATOM 793 C C . TRP A 1 95 ? -8.884 9.584 -7.211 1.00 92.06 95 TRP A C 1
ATOM 795 O O . TRP A 1 95 ? -8.869 9.145 -6.062 1.00 92.06 95 TRP A O 1
ATOM 805 N N . LEU A 1 96 ? -8.496 10.837 -7.475 1.00 94.50 96 LEU A N 1
ATOM 806 C CA . LEU A 1 96 ? -7.966 11.735 -6.448 1.00 94.50 96 LEU A CA 1
ATOM 807 C C . LEU A 1 96 ? -9.017 12.110 -5.399 1.00 94.50 96 LEU A C 1
ATOM 809 O O . LEU A 1 96 ? -8.695 12.262 -4.220 1.00 94.50 96 LEU A O 1
ATOM 813 N N . GLN A 1 97 ? -10.281 12.248 -5.809 1.00 94.25 97 GLN A N 1
ATOM 814 C CA . GLN A 1 97 ? -11.379 12.522 -4.882 1.00 94.25 97 GLN A CA 1
ATOM 815 C C . GLN A 1 97 ? -11.604 11.382 -3.890 1.00 94.25 97 GLN A C 1
ATOM 817 O O . GLN A 1 97 ? -11.907 11.657 -2.730 1.00 94.25 97 GLN A O 1
ATOM 822 N N . GLU A 1 98 ? -11.429 10.133 -4.317 1.00 95.19 98 GLU A N 1
ATOM 823 C CA . GLU A 1 98 ? -11.589 8.969 -3.4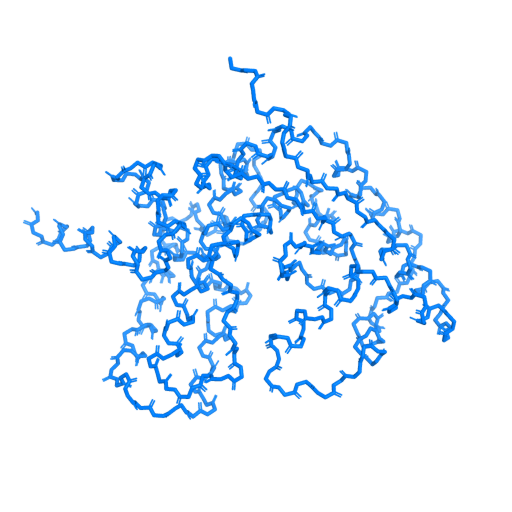42 1.00 95.19 98 GLU A CA 1
ATOM 824 C C . GLU A 1 98 ? -10.503 8.940 -2.355 1.00 95.19 98 GLU A C 1
ATOM 826 O O . GLU A 1 98 ? -10.812 8.697 -1.191 1.00 95.19 98 GLU A O 1
ATOM 831 N N . ILE A 1 99 ? -9.266 9.330 -2.681 1.00 95.38 99 ILE A N 1
ATOM 832 C CA . ILE A 1 99 ? -8.173 9.441 -1.699 1.00 95.38 99 ILE A CA 1
ATOM 833 C C . ILE A 1 99 ? -8.401 10.630 -0.753 1.00 95.38 99 ILE A C 1
ATOM 835 O O . ILE A 1 99 ? -8.424 10.485 0.470 1.00 95.38 99 ILE A O 1
ATOM 839 N N . LEU A 1 100 ? -8.609 11.833 -1.308 1.00 96.31 100 LEU A N 1
ATOM 840 C CA . LEU A 1 100 ? -8.779 13.063 -0.521 1.00 96.31 100 LEU A CA 1
ATOM 841 C C . LEU A 1 100 ? -10.016 13.020 0.379 1.00 96.31 100 LEU A C 1
ATOM 843 O O . LEU A 1 100 ? -10.082 13.750 1.369 1.00 96.31 100 LEU A O 1
ATOM 847 N N . ARG A 1 101 ? -10.995 12.164 0.067 1.00 96.19 101 ARG A N 1
ATOM 848 C CA . ARG A 1 101 ? -12.157 11.941 0.923 1.00 96.19 101 ARG A CA 1
ATOM 849 C C . ARG A 1 101 ? -11.754 11.520 2.333 1.00 96.19 101 ARG A C 1
ATOM 851 O O . ARG A 1 101 ? -12.403 11.983 3.269 1.00 96.19 101 ARG A O 1
ATOM 858 N N . TYR A 1 102 ? -10.725 10.692 2.480 1.00 97.38 102 TYR A N 1
ATOM 859 C CA . TYR A 1 102 ? -10.337 10.084 3.754 1.00 97.38 102 TYR A CA 1
ATOM 860 C C . TYR A 1 102 ? -9.153 10.777 4.443 1.00 97.38 102 TYR A C 1
ATOM 862 O O . TYR A 1 102 ? -8.868 10.495 5.605 1.00 97.38 102 TYR A O 1
ATOM 870 N N . LEU A 1 103 ? -8.498 11.726 3.771 1.00 97.31 103 LEU A N 1
ATOM 871 C CA . LEU A 1 103 ? -7.372 12.478 4.325 1.00 97.31 103 LEU A CA 1
ATOM 872 C C . LEU A 1 103 ? -7.813 13.758 5.058 1.00 97.31 103 LEU A C 1
ATOM 874 O O . LEU A 1 103 ? -8.894 14.288 4.783 1.00 97.31 103 LEU A O 1
ATOM 878 N N . PRO A 1 104 ? -6.983 14.291 5.979 1.00 96.62 104 PRO A N 1
ATOM 879 C CA . PRO A 1 104 ? -7.253 15.559 6.649 1.00 96.62 104 PRO A CA 1
ATOM 88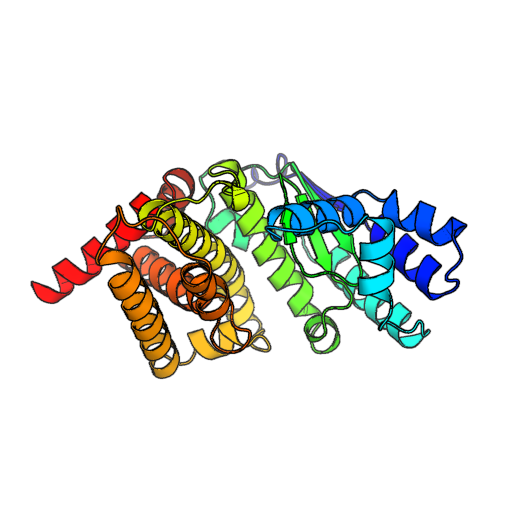0 C C . PRO A 1 104 ? -7.540 16.701 5.665 1.00 96.62 104 PRO A C 1
ATOM 882 O O . PRO A 1 104 ? -6.926 16.796 4.600 1.00 96.62 104 PRO A O 1
ATOM 885 N N . GLU A 1 105 ? -8.447 17.607 6.040 1.00 93.44 105 GLU A N 1
ATOM 886 C CA . GLU A 1 105 ? -8.804 18.746 5.192 1.00 93.44 105 GLU A CA 1
ATOM 887 C C . 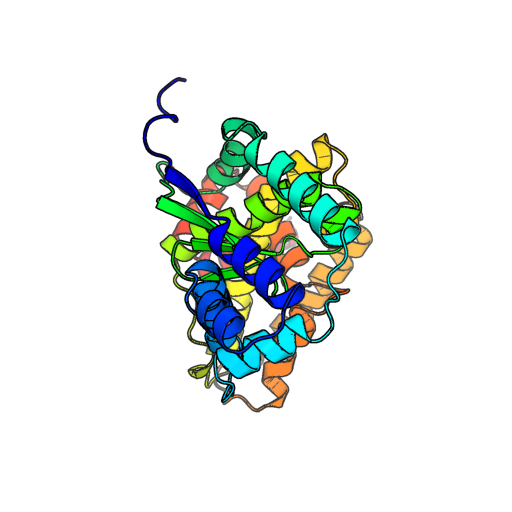GLU A 1 105 ? -7.567 19.586 4.830 1.00 93.44 105 GLU A C 1
ATOM 889 O O . GLU A 1 105 ? -6.707 19.877 5.665 1.00 93.44 105 GLU A O 1
ATOM 894 N N . GLY A 1 106 ? -7.475 19.975 3.557 1.00 91.75 106 GLY A N 1
ATOM 895 C CA . GLY A 1 106 ? -6.352 20.755 3.045 1.00 91.75 106 GLY A CA 1
ATOM 896 C C . GLY A 1 106 ? -5.079 19.947 2.787 1.00 91.75 106 GLY A C 1
ATOM 897 O O . GLY A 1 106 ? -4.048 20.564 2.518 1.00 91.75 106 GLY A O 1
ATOM 898 N N . HIS A 1 107 ? -5.130 18.609 2.837 1.00 94.69 107 HIS A N 1
ATOM 899 C CA . HIS A 1 107 ? -4.019 17.761 2.407 1.00 94.69 107 HIS A CA 1
ATOM 900 C C . HIS A 1 107 ? -3.579 18.095 0.974 1.00 94.69 107 HIS A C 1
ATOM 902 O O . HIS A 1 107 ? -4.408 18.334 0.091 1.00 94.69 107 HIS A O 1
ATOM 908 N N . VAL A 1 108 ? -2.265 18.114 0.745 1.00 94.12 108 VAL A N 1
ATOM 909 C CA . VAL A 1 108 ? -1.657 18.402 -0.557 1.00 94.12 108 VAL A CA 1
ATOM 910 C C . VAL A 1 108 ? -0.622 17.336 -0.871 1.00 94.12 108 VAL A C 1
ATOM 912 O O . VAL A 1 108 ? 0.355 17.198 -0.135 1.00 94.12 108 VAL A O 1
ATOM 915 N N . PHE A 1 109 ? -0.814 16.640 -1.986 1.00 94.50 109 PHE A N 1
ATOM 916 C CA . PHE A 1 109 ? 0.174 15.725 -2.534 1.00 94.50 109 PHE A CA 1
ATOM 917 C C . PHE A 1 109 ? 1.285 16.476 -3.267 1.00 94.50 109 PHE A C 1
ATOM 919 O O . PHE A 1 109 ? 1.027 17.406 -4.036 1.00 94.50 109 PHE A O 1
ATOM 926 N N . THR A 1 110 ? 2.514 16.031 -3.029 1.00 93.50 110 THR A N 1
ATOM 927 C CA . THR A 1 110 ? 3.741 16.414 -3.740 1.00 93.50 110 THR A CA 1
ATOM 928 C C . THR A 1 110 ? 4.512 15.140 -4.052 1.00 93.50 110 THR A C 1
ATOM 930 O O . THR A 1 110 ? 5.617 14.941 -3.567 1.00 93.50 110 THR A O 1
ATOM 933 N N . THR A 1 111 ? 3.865 14.252 -4.800 1.00 95.62 111 THR A N 1
ATOM 934 C CA . THR A 1 111 ? 4.190 12.826 -4.858 1.00 95.62 111 THR A CA 1
ATOM 935 C C . THR A 1 111 ? 4.498 12.405 -6.281 1.00 95.62 111 THR A C 1
ATOM 937 O O . THR A 1 111 ? 3.784 12.770 -7.214 1.00 95.62 111 THR A O 1
ATOM 940 N N . THR A 1 112 ? 5.528 11.587 -6.443 1.00 97.56 112 THR A N 1
ATOM 941 C CA . THR A 1 112 ? 5.820 10.892 -7.691 1.00 97.56 112 THR A CA 1
ATOM 942 C C . THR A 1 112 ? 5.361 9.442 -7.583 1.00 97.56 112 THR A C 1
ATOM 944 O O . THR A 1 112 ? 5.773 8.699 -6.693 1.00 97.56 112 THR A O 1
ATOM 947 N N . ALA A 1 113 ? 4.510 9.026 -8.517 1.00 97.56 113 ALA A N 1
ATOM 948 C CA . ALA A 1 113 ? 4.161 7.636 -8.747 1.00 97.56 113 ALA A CA 1
ATOM 949 C C . ALA A 1 113 ? 5.125 7.031 -9.772 1.00 97.56 113 ALA A C 1
ATOM 951 O O . ALA A 1 113 ? 5.002 7.237 -10.985 1.00 97.56 113 ALA A O 1
ATOM 952 N N . TYR A 1 114 ? 6.102 6.278 -9.278 1.00 98.38 114 TYR A N 1
ATOM 953 C CA . TYR A 1 114 ? 7.042 5.554 -10.117 1.00 98.38 114 TYR A CA 1
ATOM 954 C C . TYR A 1 114 ? 6.412 4.272 -10.651 1.00 98.38 114 TYR A C 1
ATOM 956 O O . TYR A 1 114 ? 5.933 3.430 -9.895 1.00 98.38 114 TYR A O 1
ATOM 964 N N . LEU A 1 115 ? 6.465 4.072 -11.962 1.00 98.25 115 LEU A N 1
ATOM 965 C CA . LEU A 1 115 ? 6.102 2.798 -12.566 1.00 98.25 115 LEU A CA 1
ATOM 966 C C . LEU A 1 115 ? 7.348 1.912 -12.589 1.00 98.25 115 LEU A C 1
ATOM 968 O O . LEU A 1 115 ? 8.392 2.304 -13.117 1.00 98.25 115 LEU A O 1
ATOM 972 N N . ILE A 1 116 ? 7.245 0.723 -12.004 1.00 98.06 116 ILE A N 1
ATOM 973 C CA . ILE A 1 116 ? 8.344 -0.239 -11.875 1.00 98.06 116 ILE A CA 1
ATOM 974 C C . ILE A 1 116 ? 7.920 -1.621 -12.381 1.00 98.06 116 ILE A C 1
ATOM 976 O O . ILE A 1 116 ? 6.760 -1.856 -12.720 1.00 98.06 116 ILE A O 1
ATOM 980 N N . LEU A 1 117 ? 8.869 -2.556 -12.426 1.00 97.44 117 LEU A N 1
ATOM 981 C CA . LEU A 1 117 ? 8.612 -3.953 -12.763 1.00 97.44 117 LEU A CA 1
ATOM 982 C C . LEU A 1 117 ? 9.442 -4.872 -11.867 1.00 97.44 117 LEU A C 1
ATOM 984 O O . LEU A 1 117 ? 10.657 -4.725 -11.808 1.00 97.44 117 LEU A O 1
ATOM 988 N N . GLY A 1 118 ? 8.803 -5.864 -11.242 1.00 94.12 118 GLY A N 1
ATOM 989 C CA . GLY A 1 118 ? 9.496 -6.971 -10.563 1.00 94.12 118 GLY A CA 1
ATOM 990 C C . GLY A 1 118 ? 9.604 -6.876 -9.037 1.00 94.12 118 GLY A C 1
ATOM 991 O O . GLY A 1 118 ? 10.135 -7.799 -8.425 1.00 94.12 118 GLY A O 1
ATOM 992 N N . TYR A 1 119 ? 9.077 -5.822 -8.417 1.00 95.25 119 TYR A N 1
ATOM 993 C CA . TYR A 1 119 ? 8.929 -5.712 -6.960 1.00 95.25 119 TYR A CA 1
ATOM 994 C C . TYR A 1 119 ? 7.476 -5.404 -6.584 1.00 95.25 119 TYR A C 1
ATOM 996 O O . TYR A 1 119 ? 6.685 -5.199 -7.488 1.00 95.25 119 TYR A O 1
ATOM 1004 N N . ASP A 1 120 ? 7.091 -5.417 -5.311 1.00 92.62 120 ASP A N 1
ATOM 1005 C CA . ASP A 1 120 ? 5.703 -5.141 -4.909 1.00 92.62 120 ASP A CA 1
ATOM 1006 C C . ASP A 1 120 ? 5.313 -3.661 -5.099 1.00 92.62 120 ASP A C 1
ATOM 1008 O O . ASP A 1 120 ? 6.169 -2.805 -5.341 1.00 92.62 120 ASP A O 1
ATOM 1012 N N . ASN A 1 121 ? 4.007 -3.374 -5.025 1.00 92.81 121 ASN A N 1
ATOM 1013 C CA . ASN A 1 121 ? 3.512 -2.001 -4.897 1.00 92.81 121 ASN A CA 1
ATOM 1014 C C . ASN A 1 121 ? 3.863 -1.501 -3.497 1.00 92.81 121 ASN A C 1
ATOM 1016 O O . ASN A 1 121 ? 3.636 -2.227 -2.530 1.00 92.81 121 ASN A O 1
ATOM 1020 N N . VAL A 1 122 ? 4.476 -0.324 -3.403 1.00 94.38 122 VAL A N 1
ATOM 1021 C CA . VAL A 1 122 ? 5.042 0.154 -2.140 1.00 94.38 122 VAL A CA 1
ATOM 1022 C C . VAL A 1 122 ? 5.019 1.668 -2.012 1.00 94.38 122 VAL A C 1
ATOM 1024 O O . VAL A 1 122 ? 5.101 2.397 -3.003 1.00 94.38 122 VAL A O 1
ATOM 1027 N N . VAL A 1 123 ? 5.045 2.123 -0.761 1.00 93.88 123 VAL A N 1
ATOM 1028 C CA . VAL A 1 123 ? 5.259 3.519 -0.373 1.00 93.88 123 VAL A CA 1
ATOM 1029 C C . VAL A 1 123 ? 6.541 3.652 0.423 1.00 93.88 123 VAL A C 1
ATOM 1031 O O . VAL A 1 123 ? 6.787 2.890 1.355 1.00 93.88 123 VAL A O 1
ATOM 1034 N N . PHE A 1 124 ? 7.354 4.652 0.092 1.00 92.69 124 PHE A N 1
ATOM 1035 C CA . PHE A 1 124 ? 8.520 4.985 0.898 1.00 92.69 124 PHE A CA 1
ATOM 1036 C C . PHE A 1 124 ? 8.804 6.485 0.841 1.00 92.69 124 PHE A C 1
ATOM 1038 O O . PHE A 1 124 ? 9.084 7.039 -0.222 1.00 92.69 124 PHE A O 1
ATOM 1045 N N . GLY A 1 125 ? 8.750 7.146 1.998 1.00 91.25 125 GLY A N 1
ATOM 1046 C CA . GLY A 1 125 ? 8.801 8.605 2.067 1.00 91.25 125 GLY A CA 1
ATOM 1047 C C . GLY A 1 125 ? 7.508 9.232 1.541 1.00 91.25 125 GLY A C 1
ATOM 1048 O O . GLY A 1 125 ? 6.425 8.871 1.990 1.00 91.25 125 GLY A O 1
ATOM 1049 N N . GLU A 1 126 ? 7.627 10.176 0.608 1.00 93.56 126 GLU A N 1
ATOM 1050 C CA . GLU A 1 126 ? 6.486 10.896 0.011 1.00 93.56 126 GLU A CA 1
ATOM 1051 C C . GLU A 1 126 ? 6.053 10.331 -1.354 1.00 93.56 126 GLU A C 1
ATOM 1053 O O . GLU A 1 126 ? 5.138 10.867 -1.984 1.00 93.56 126 GLU A O 1
ATOM 1058 N N . ASP A 1 127 ? 6.704 9.256 -1.802 1.00 97.44 127 ASP A N 1
ATOM 1059 C CA . ASP A 1 127 ? 6.583 8.695 -3.143 1.00 97.44 127 ASP A CA 1
ATOM 1060 C C . ASP A 1 127 ? 6.077 7.245 -3.117 1.00 97.44 127 ASP A C 1
ATOM 1062 O O . ASP A 1 127 ? 6.210 6.527 -2.117 1.00 97.44 127 ASP A O 1
ATOM 1066 N N . VAL A 1 128 ? 5.527 6.800 -4.251 1.00 97.38 128 VAL A N 1
ATOM 1067 C CA . VAL A 1 128 ? 5.027 5.428 -4.434 1.00 97.38 128 VAL A CA 1
ATOM 1068 C C . VAL A 1 128 ? 5.696 4.752 -5.615 1.00 97.38 128 VAL A C 1
ATOM 1070 O O . VAL A 1 128 ? 6.070 5.403 -6.592 1.00 97.38 128 VAL A O 1
ATOM 1073 N N . ALA A 1 129 ? 5.797 3.429 -5.562 1.00 97.88 129 ALA A N 1
ATOM 1074 C CA . ALA A 1 129 ? 6.118 2.613 -6.719 1.00 97.88 129 ALA A CA 1
ATOM 1075 C C . ALA A 1 129 ? 4.993 1.616 -7.001 1.00 97.88 129 ALA A C 1
ATOM 1077 O O . ALA A 1 129 ? 4.548 0.900 -6.109 1.00 97.88 129 ALA A O 1
ATOM 1078 N N . LEU A 1 130 ? 4.564 1.553 -8.262 1.00 97.81 130 LEU A N 1
ATOM 1079 C CA . LEU A 1 130 ? 3.561 0.611 -8.746 1.00 97.81 130 LEU A CA 1
ATOM 1080 C C . LEU A 1 130 ? 4.200 -0.407 -9.690 1.00 97.81 130 LEU A C 1
ATOM 1082 O O . LEU A 1 130 ? 4.818 -0.054 -10.698 1.00 97.81 130 LEU A O 1
ATOM 1086 N N . ASN A 1 131 ? 4.013 -1.685 -9.390 1.00 97.44 131 ASN A N 1
ATOM 1087 C CA . ASN A 1 131 ? 4.499 -2.799 -10.183 1.00 97.44 131 ASN A CA 1
ATOM 1088 C C . ASN A 1 131 ? 3.587 -3.087 -11.368 1.00 97.44 131 ASN A C 1
ATOM 1090 O O . ASN A 1 131 ? 2.556 -3.745 -11.244 1.00 97.44 131 ASN A O 1
ATOM 1094 N N . MET A 1 132 ? 4.018 -2.678 -12.555 1.00 97.19 132 MET A N 1
ATOM 1095 C CA . MET A 1 132 ? 3.262 -2.902 -13.787 1.00 97.19 132 MET A CA 1
ATOM 1096 C C . MET A 1 132 ? 3.201 -4.377 -14.206 1.00 97.19 132 MET A C 1
ATOM 1098 O O . MET A 1 132 ? 2.419 -4.717 -15.085 1.00 97.19 132 MET A O 1
ATOM 1102 N N . GLY A 1 133 ? 4.007 -5.250 -13.590 1.00 95.69 133 GLY A N 1
ATOM 1103 C CA . GLY A 1 133 ? 3.938 -6.702 -13.775 1.00 95.69 133 GLY A CA 1
ATOM 1104 C C . GLY A 1 133 ? 3.011 -7.414 -12.789 1.00 95.69 133 GLY A C 1
ATOM 1105 O O . GLY A 1 133 ? 3.064 -8.642 -12.685 1.00 95.69 133 GLY A O 1
ATOM 1106 N N . PHE A 1 134 ? 2.216 -6.682 -12.002 1.00 94.44 134 PHE A N 1
ATOM 1107 C CA . PHE A 1 134 ? 1.299 -7.297 -11.053 1.00 94.44 134 PHE A CA 1
ATOM 1108 C C . PHE A 1 134 ? 0.162 -8.017 -11.788 1.00 94.44 134 PHE A C 1
ATOM 1110 O O . PHE A 1 134 ? -0.597 -7.414 -12.543 1.00 94.44 134 PHE A O 1
ATOM 1117 N N . GLY A 1 135 ? 0.026 -9.326 -11.544 1.00 93.12 135 GLY A N 1
ATOM 1118 C CA . GLY A 1 135 ? -0.866 -10.215 -12.299 1.00 93.12 135 GLY A CA 1
ATOM 1119 C C . GLY A 1 135 ? -2.311 -9.724 -12.429 1.00 93.12 135 GLY A C 1
ATOM 1120 O O . GLY A 1 135 ? -2.924 -9.907 -13.477 1.00 93.12 135 GLY A O 1
ATOM 1121 N N . GLN A 1 136 ? -2.849 -9.064 -11.399 1.00 94.12 136 GLN A N 1
ATOM 1122 C CA . GLN A 1 136 ? -4.220 -8.552 -11.434 1.00 94.12 136 GLN A CA 1
ATOM 1123 C C . GLN A 1 136 ? -4.413 -7.432 -12.466 1.00 94.12 136 GLN A C 1
ATOM 1125 O O . GLN A 1 136 ? -5.470 -7.382 -13.086 1.00 94.12 136 GLN A O 1
ATOM 1130 N N . PHE A 1 137 ? -3.396 -6.605 -12.734 1.00 95.62 137 PHE A N 1
ATOM 1131 C CA . PHE A 1 137 ? -3.489 -5.520 -13.722 1.00 95.62 137 PHE A CA 1
ATOM 1132 C C . PHE A 1 137 ? -3.646 -6.059 -15.151 1.00 95.62 137 PHE A C 1
ATOM 1134 O O . PHE A 1 137 ? -4.246 -5.412 -16.008 1.00 95.62 137 PHE A O 1
ATOM 1141 N N . HIS A 1 138 ? -3.126 -7.262 -15.407 1.00 93.94 138 HIS A N 1
ATOM 1142 C CA . HIS A 1 138 ? -3.261 -7.949 -16.691 1.00 93.94 138 HIS A CA 1
ATOM 1143 C C . HIS A 1 138 ? -4.641 -8.593 -16.874 1.00 93.94 138 HIS A C 1
ATOM 1145 O O . HIS A 1 138 ? -5.101 -8.747 -18.003 1.00 93.94 138 HIS A O 1
ATOM 1151 N N . LEU A 1 139 ? -5.296 -8.972 -15.773 1.00 95.38 139 LEU A N 1
ATOM 1152 C CA . LEU A 1 139 ? -6.653 -9.520 -15.784 1.00 95.38 139 LEU A CA 1
ATOM 1153 C C . LEU A 1 139 ? -7.697 -8.405 -15.907 1.00 95.38 139 LEU A C 1
ATOM 1155 O O . LEU A 1 139 ? -8.664 -8.549 -16.650 1.00 95.38 139 LEU A O 1
ATOM 1159 N N . ASP A 1 140 ? -7.479 -7.292 -15.208 1.00 96.06 140 ASP A N 1
ATOM 1160 C CA . ASP A 1 140 ? -8.294 -6.088 -15.293 1.00 96.06 140 ASP A CA 1
ATOM 1161 C C . ASP A 1 140 ? -7.426 -4.849 -15.050 1.00 96.06 140 ASP A C 1
ATOM 1163 O O . ASP A 1 140 ? -6.921 -4.623 -13.952 1.00 96.06 140 ASP A O 1
ATOM 1167 N N . LYS A 1 141 ? -7.276 -4.006 -16.075 1.00 95.50 141 LYS A N 1
ATOM 1168 C CA . LYS A 1 141 ? -6.426 -2.808 -16.001 1.00 95.50 141 LYS A CA 1
ATOM 1169 C C . LYS A 1 141 ? -6.910 -1.811 -14.953 1.00 95.50 141 LYS A C 1
ATOM 1171 O O . LYS A 1 141 ? -6.093 -1.066 -14.432 1.00 95.50 141 LYS A O 1
ATOM 1176 N N . ARG A 1 142 ? -8.200 -1.811 -14.603 1.00 95.75 142 ARG A N 1
ATOM 1177 C CA . ARG A 1 142 ? -8.747 -0.910 -13.574 1.00 95.75 142 ARG A CA 1
ATOM 1178 C C . ARG A 1 142 ? -8.120 -1.157 -12.205 1.00 95.75 142 ARG A C 1
ATOM 1180 O O . ARG A 1 142 ? -8.006 -0.225 -11.412 1.00 95.75 142 ARG A O 1
ATOM 1187 N N . GLU A 1 143 ? -7.628 -2.373 -11.963 1.00 97.00 143 GLU A N 1
ATOM 1188 C CA . GLU A 1 143 ? -6.879 -2.705 -10.752 1.00 97.00 143 GLU A CA 1
ATOM 1189 C C . GLU A 1 143 ? -5.659 -1.798 -10.566 1.00 97.00 143 GLU A C 1
ATOM 1191 O O . GLU A 1 143 ? -5.375 -1.413 -9.435 1.00 97.00 143 GLU A O 1
ATOM 1196 N N . SER A 1 144 ? -4.990 -1.346 -11.635 1.00 96.81 144 SER A N 1
ATOM 1197 C CA . SER A 1 144 ? -3.860 -0.423 -11.475 1.00 96.81 144 SER A CA 1
ATOM 1198 C C . SER A 1 144 ? -4.281 0.913 -10.865 1.00 96.81 144 SER A C 1
ATOM 1200 O O . SER A 1 144 ? -3.544 1.478 -10.063 1.00 96.81 144 SER A O 1
ATOM 1202 N N . THR A 1 145 ? -5.474 1.408 -11.203 1.00 97.00 145 THR A N 1
ATOM 1203 C CA . THR A 1 145 ? -6.027 2.647 -10.636 1.00 97.00 145 THR A CA 1
ATOM 1204 C C . THR A 1 145 ? -6.407 2.452 -9.173 1.00 97.00 145 THR A C 1
ATOM 1206 O O . THR A 1 145 ? -6.124 3.307 -8.339 1.00 97.00 145 THR A O 1
ATOM 1209 N N . TYR A 1 146 ? -6.997 1.310 -8.822 1.00 97.50 146 TYR A N 1
ATOM 1210 C CA . TYR A 1 146 ? -7.346 1.035 -7.431 1.00 97.50 146 TYR A CA 1
ATOM 1211 C C . TYR A 1 146 ? -6.123 0.855 -6.532 1.00 97.50 146 TYR A C 1
ATOM 1213 O O . TYR A 1 146 ? -6.132 1.308 -5.390 1.00 97.50 146 TYR A O 1
ATOM 1221 N N . TYR A 1 147 ? -5.069 0.215 -7.037 1.00 97.50 147 TYR A N 1
ATOM 1222 C CA . TYR A 1 147 ? -3.805 0.117 -6.313 1.00 97.50 147 TYR A CA 1
ATOM 1223 C C . TYR A 1 147 ? -3.095 1.469 -6.231 1.00 97.50 147 TYR A C 1
ATOM 1225 O O . TYR A 1 147 ? -2.560 1.789 -5.179 1.00 97.50 147 TYR A O 1
ATOM 1233 N N . LEU A 1 148 ? -3.162 2.315 -7.265 1.00 97.62 148 LEU A N 1
ATOM 1234 C CA . LEU A 1 148 ? -2.688 3.699 -7.161 1.00 97.62 148 LEU A CA 1
ATOM 1235 C C . LEU A 1 148 ? -3.394 4.451 -6.019 1.00 97.62 148 LEU A C 1
ATOM 1237 O O . LEU A 1 148 ? -2.725 5.106 -5.228 1.00 97.62 148 LEU A O 1
ATOM 1241 N N . ILE A 1 149 ? -4.722 4.336 -5.911 1.00 97.88 149 ILE A N 1
ATOM 1242 C CA . ILE A 1 149 ? -5.497 4.936 -4.810 1.00 97.88 149 ILE A CA 1
ATOM 1243 C C . ILE A 1 149 ? -5.015 4.414 -3.454 1.00 97.88 149 ILE A C 1
ATOM 1245 O O . ILE A 1 149 ? -4.802 5.207 -2.539 1.00 97.88 149 ILE A O 1
ATOM 1249 N N . HIS A 1 150 ? -4.823 3.099 -3.338 1.00 98.12 150 HIS A N 1
ATOM 1250 C CA . HIS A 1 150 ? -4.342 2.450 -2.120 1.00 98.12 150 HIS A CA 1
ATOM 1251 C C . HIS A 1 150 ? -2.963 2.978 -1.697 1.00 98.12 150 HIS A C 1
ATOM 1253 O O . HIS A 1 150 ? -2.810 3.467 -0.581 1.00 98.12 150 HIS A O 1
ATOM 1259 N N . GLU A 1 151 ? -1.980 2.971 -2.602 1.00 97.88 151 GLU A N 1
ATOM 1260 C CA . GLU A 1 151 ? -0.631 3.454 -2.284 1.00 97.88 151 GLU A CA 1
ATOM 1261 C C . GLU A 1 151 ? -0.611 4.970 -2.016 1.00 97.88 151 GLU A C 1
ATOM 1263 O O . GLU A 1 151 ? 0.089 5.453 -1.131 1.00 97.88 151 GLU A O 1
ATOM 1268 N N . LEU A 1 152 ? -1.406 5.775 -2.723 1.00 97.81 152 LEU A N 1
ATOM 1269 C CA . LEU A 1 152 ? -1.475 7.211 -2.433 1.00 97.81 152 LEU A CA 1
ATOM 1270 C C . LEU A 1 152 ? -2.160 7.514 -1.092 1.00 97.81 152 LEU A C 1
ATOM 1272 O O . LEU A 1 152 ? -1.812 8.500 -0.439 1.00 97.81 152 LEU A O 1
ATOM 1276 N N . ALA A 1 153 ? -3.098 6.678 -0.645 1.00 98.06 153 ALA A N 1
ATOM 1277 C CA . ALA A 1 153 ? -3.646 6.781 0.705 1.00 98.06 153 ALA A CA 1
ATOM 1278 C C . ALA A 1 153 ? -2.561 6.523 1.763 1.00 98.06 153 ALA A C 1
ATOM 1280 O O . ALA A 1 153 ? -2.488 7.267 2.745 1.00 98.06 153 ALA A O 1
ATOM 1281 N N . HIS A 1 154 ? -1.657 5.566 1.518 1.00 97.88 154 HIS A N 1
ATOM 1282 C CA . HIS A 1 154 ? -0.481 5.346 2.365 1.00 97.88 154 HIS A CA 1
ATOM 1283 C C . HIS A 1 154 ? 0.422 6.571 2.407 1.00 97.88 154 HIS A C 1
ATOM 1285 O O . HIS A 1 154 ? 0.768 7.007 3.501 1.00 97.88 154 HIS A O 1
ATOM 1291 N N . VAL A 1 155 ? 0.730 7.197 1.264 1.00 97.31 155 VAL A N 1
ATOM 1292 C CA . VAL A 1 155 ? 1.479 8.473 1.232 1.00 97.31 155 VAL A CA 1
ATOM 1293 C C . VAL A 1 155 ? 0.799 9.541 2.083 1.00 97.31 155 VAL A C 1
ATOM 1295 O O . VAL A 1 155 ? 1.441 10.228 2.883 1.00 97.31 155 VAL A O 1
ATOM 1298 N N . GLY A 1 156 ? -0.520 9.667 1.932 1.00 96.75 156 GLY A N 1
ATOM 1299 C CA . GLY A 1 156 ? -1.314 10.618 2.692 1.00 96.75 156 GLY A CA 1
ATOM 1300 C C . GLY A 1 156 ? -1.213 10.395 4.202 1.00 96.75 156 GLY A C 1
ATOM 1301 O O . GLY A 1 156 ? -1.093 11.364 4.953 1.00 96.75 156 GLY A O 1
ATOM 1302 N N . TYR A 1 157 ? -1.208 9.134 4.636 1.00 97.44 157 TYR A N 1
ATOM 1303 C CA . TYR A 1 157 ? -1.067 8.737 6.034 1.00 97.44 157 TYR A CA 1
ATOM 1304 C C . TYR A 1 157 ? 0.356 8.953 6.571 1.00 97.44 157 TYR A C 1
ATOM 1306 O O . TYR A 1 157 ? 0.535 9.593 7.613 1.00 97.44 157 TYR A O 1
ATOM 1314 N N . VAL A 1 158 ? 1.385 8.483 5.854 1.00 96.19 158 VAL A N 1
ATOM 1315 C CA . VAL A 1 158 ? 2.778 8.534 6.336 1.00 96.19 158 VAL A CA 1
ATOM 1316 C C . VAL A 1 158 ? 3.325 9.954 6.453 1.00 96.19 158 VAL A C 1
ATOM 1318 O O . VAL A 1 158 ? 4.248 10.200 7.228 1.00 96.19 158 VAL A O 1
ATOM 1321 N N . ARG A 1 159 ? 2.697 10.922 5.772 1.00 95.38 159 ARG A N 1
ATOM 1322 C CA . ARG A 1 159 ? 2.954 12.356 5.964 1.00 95.38 159 ARG A CA 1
ATOM 1323 C C . ARG A 1 159 ? 2.730 12.817 7.410 1.00 95.38 159 ARG A C 1
ATOM 1325 O O . ARG A 1 159 ? 3.382 13.759 7.858 1.00 95.38 159 ARG A O 1
ATOM 1332 N N . TYR A 1 160 ? 1.792 12.199 8.126 1.00 95.75 160 TYR A N 1
ATOM 1333 C CA . TYR A 1 160 ? 1.497 12.511 9.529 1.00 95.75 160 TYR A CA 1
ATOM 1334 C C . TYR A 1 160 ? 2.180 11.537 10.490 1.00 95.75 160 TYR A C 1
ATOM 1336 O O . TYR A 1 160 ? 2.498 11.912 11.619 1.00 95.75 160 TYR A O 1
ATOM 1344 N N . HIS A 1 161 ? 2.429 10.308 10.034 1.00 95.81 161 HIS A N 1
ATOM 1345 C CA . HIS A 1 161 ? 2.985 9.230 10.842 1.00 95.81 161 HIS A CA 1
ATOM 1346 C C . HIS A 1 161 ? 4.060 8.469 10.052 1.00 95.81 161 HIS A C 1
ATOM 1348 O O . HIS A 1 161 ? 3.722 7.541 9.317 1.00 95.81 161 HIS A O 1
ATOM 1354 N N . PRO A 1 162 ? 5.348 8.840 10.186 1.00 94.06 162 PRO A N 1
ATOM 1355 C CA . PRO A 1 162 ? 6.436 8.167 9.483 1.00 94.06 162 PRO A CA 1
ATOM 1356 C C . PRO A 1 162 ? 6.425 6.652 9.708 1.00 94.06 162 PRO A C 1
ATOM 1358 O O . PRO A 1 162 ? 6.017 6.184 10.773 1.00 94.06 162 PRO A O 1
ATOM 1361 N N . LEU A 1 163 ? 6.902 5.894 8.716 1.00 93.00 163 LEU A N 1
ATOM 1362 C CA . LEU A 1 163 ? 7.033 4.442 8.837 1.00 93.00 163 LEU A CA 1
ATOM 1363 C C . LEU A 1 163 ? 7.889 4.081 10.067 1.00 93.00 163 LEU A C 1
ATOM 1365 O O . LEU A 1 163 ? 8.959 4.668 10.250 1.00 93.00 163 LEU A O 1
ATOM 1369 N N . PRO A 1 164 ? 7.456 3.121 10.904 1.00 93.00 164 PRO A N 1
ATOM 1370 C CA . PRO A 1 164 ? 8.210 2.721 12.085 1.00 93.00 164 PRO A CA 1
ATOM 1371 C C . PRO A 1 164 ? 9.510 2.005 11.701 1.00 93.00 164 PRO A C 1
ATOM 1373 O O . PRO A 1 164 ? 9.566 1.269 10.717 1.00 93.00 164 PRO A O 1
ATOM 1376 N N . GLU A 1 165 ? 10.556 2.174 12.506 1.00 89.94 165 GLU A N 1
ATOM 1377 C CA . GLU A 1 165 ? 11.836 1.485 12.316 1.00 89.94 165 GLU A CA 1
ATOM 1378 C C . GLU A 1 165 ? 11.763 0.040 12.832 1.00 89.94 165 GLU A C 1
ATOM 1380 O O . GLU A 1 165 ? 11.903 -0.223 14.029 1.00 89.94 165 GLU A O 1
ATOM 1385 N N . LEU A 1 166 ? 11.559 -0.921 11.926 1.00 88.44 166 LEU A N 1
ATOM 1386 C CA . LEU A 1 166 ? 11.323 -2.322 12.298 1.00 88.44 166 LEU A CA 1
ATOM 1387 C C . LEU A 1 166 ? 12.523 -2.979 13.008 1.00 88.44 166 LEU A C 1
ATOM 1389 O O . LEU A 1 166 ? 12.341 -3.822 13.885 1.00 88.44 166 LEU A O 1
ATOM 1393 N N . TRP A 1 167 ? 13.755 -2.564 12.696 1.00 83.94 167 TRP A N 1
ATOM 1394 C CA . TRP A 1 167 ? 14.979 -3.098 13.316 1.00 83.94 167 TRP A CA 1
ATOM 1395 C C . TRP A 1 167 ? 15.173 -2.672 14.778 1.00 83.94 167 TRP A C 1
ATOM 1397 O O . TRP A 1 167 ? 16.042 -3.218 15.465 1.00 83.94 167 TRP A O 1
ATOM 1407 N N . ASN A 1 168 ? 14.390 -1.708 15.272 1.00 86.31 168 ASN A N 1
ATOM 1408 C CA . ASN A 1 168 ? 14.500 -1.168 16.627 1.00 86.31 168 ASN A CA 1
ATOM 1409 C C . ASN A 1 168 ? 13.463 -1.724 17.607 1.00 86.31 168 ASN A C 1
ATOM 1411 O O . ASN A 1 168 ? 13.540 -1.418 18.791 1.00 86.31 168 ASN A O 1
ATOM 1415 N N . ILE A 1 169 ? 12.564 -2.600 17.159 1.00 92.00 169 ILE A N 1
ATOM 1416 C CA . ILE A 1 169 ? 11.558 -3.224 18.023 1.00 92.00 169 ILE A CA 1
ATOM 1417 C C . ILE A 1 169 ? 12.249 -4.209 18.986 1.00 92.00 169 ILE A C 1
ATOM 1419 O O . ILE A 1 169 ? 13.023 -5.077 18.564 1.00 92.00 169 ILE A O 1
ATOM 1423 N N . ARG A 1 170 ? 12.020 -4.066 20.297 1.00 94.19 170 ARG A N 1
ATOM 1424 C CA . ARG A 1 170 ? 12.631 -4.893 21.358 1.00 94.19 170 ARG A CA 1
ATOM 1425 C C . ARG A 1 170 ? 11.610 -5.545 22.278 1.00 94.19 170 ARG A C 1
ATOM 1427 O O . ARG A 1 170 ? 11.927 -6.569 22.883 1.00 94.19 170 ARG A O 1
ATOM 1434 N N . THR A 1 171 ? 10.424 -4.967 22.398 1.00 96.38 171 THR A N 1
ATOM 1435 C CA . THR A 1 171 ? 9.381 -5.387 23.336 1.00 96.38 171 THR A CA 1
ATOM 1436 C C . THR A 1 171 ? 8.074 -5.707 22.627 1.00 96.38 171 THR A C 1
ATOM 1438 O O . THR A 1 171 ? 7.791 -5.212 21.535 1.00 96.38 171 THR A O 1
ATOM 1441 N N . VAL A 1 172 ? 7.246 -6.522 23.277 1.00 95.31 172 VAL A N 1
ATOM 1442 C CA . VAL A 1 172 ? 5.895 -6.847 22.805 1.00 95.31 172 VAL A CA 1
ATOM 1443 C C . VAL A 1 172 ? 5.027 -5.598 22.637 1.00 95.31 172 VAL A C 1
ATOM 1445 O O . VAL A 1 172 ? 4.268 -5.514 21.675 1.00 95.31 172 VAL A O 1
ATOM 1448 N N . ARG A 1 173 ? 5.175 -4.593 23.511 1.00 95.69 173 ARG A N 1
ATOM 1449 C CA . ARG A 1 173 ? 4.517 -3.287 23.359 1.00 95.69 173 ARG A CA 1
ATOM 1450 C C . ARG A 1 173 ? 4.847 -2.624 22.024 1.00 95.69 173 ARG A C 1
ATOM 1452 O O . ARG A 1 173 ? 3.934 -2.249 21.301 1.00 95.69 173 ARG A O 1
ATOM 1459 N N . GLU A 1 174 ? 6.129 -2.514 21.692 1.00 95.88 174 GLU A N 1
ATOM 1460 C CA . GLU A 1 174 ? 6.568 -1.885 20.441 1.00 95.88 174 GLU A CA 1
ATOM 1461 C C . GLU A 1 174 ? 6.087 -2.684 19.221 1.00 95.88 174 GLU A C 1
ATOM 1463 O O . GLU A 1 174 ? 5.656 -2.096 18.231 1.00 95.88 174 GLU A O 1
ATOM 1468 N N . LEU A 1 175 ? 6.094 -4.022 19.295 1.00 95.88 175 LEU A N 1
ATOM 1469 C CA . LEU A 1 175 ? 5.545 -4.872 18.235 1.00 95.88 175 LEU A CA 1
ATOM 1470 C C . LEU A 1 175 ? 4.044 -4.627 18.041 1.00 95.88 175 LEU A C 1
ATOM 1472 O O . LEU A 1 175 ? 3.583 -4.481 16.910 1.00 95.88 175 LEU A O 1
ATOM 1476 N N . LEU A 1 176 ? 3.286 -4.546 19.136 1.00 95.44 176 LEU A N 1
ATOM 1477 C CA . LEU A 1 176 ? 1.855 -4.254 19.108 1.00 95.44 176 LEU A CA 1
ATOM 1478 C C . LEU A 1 176 ? 1.572 -2.867 18.514 1.00 95.44 176 LEU A C 1
ATOM 1480 O O . LEU A 1 176 ? 0.645 -2.724 17.717 1.00 95.44 176 LEU A O 1
ATOM 1484 N N . ASP A 1 177 ? 2.378 -1.862 18.854 1.00 95.94 177 ASP A N 1
ATOM 1485 C CA . ASP A 1 177 ? 2.253 -0.512 18.299 1.00 95.94 177 ASP A CA 1
ATOM 1486 C C . ASP A 1 177 ? 2.488 -0.506 16.780 1.00 95.94 177 ASP A C 1
ATOM 1488 O O . ASP A 1 177 ? 1.733 0.132 16.041 1.00 95.94 177 ASP A O 1
ATOM 1492 N N . VAL A 1 178 ? 3.456 -1.289 16.289 1.00 96.44 178 VAL A N 1
ATOM 1493 C CA . VAL A 1 178 ? 3.695 -1.471 14.847 1.00 96.44 178 VAL A CA 1
ATOM 1494 C C . VAL A 1 178 ? 2.543 -2.213 14.171 1.00 96.44 178 VAL A C 1
ATOM 1496 O O . VAL A 1 178 ? 2.082 -1.786 13.114 1.00 96.44 178 VAL A O 1
ATOM 1499 N N . VAL A 1 179 ? 2.013 -3.278 14.776 1.00 96.69 179 VAL A N 1
ATOM 1500 C CA . VAL A 1 179 ? 0.843 -3.993 14.238 1.00 96.69 179 VAL A CA 1
ATOM 1501 C C . VAL A 1 179 ? -0.366 -3.059 14.131 1.00 96.69 179 VAL A C 1
ATOM 1503 O O . VAL A 1 179 ? -1.048 -3.047 13.104 1.00 96.69 179 VAL A O 1
ATOM 1506 N N . ARG A 1 180 ? -0.617 -2.226 15.148 1.00 97.56 180 ARG A N 1
ATOM 1507 C CA . ARG A 1 180 ? -1.692 -1.220 15.132 1.00 97.56 180 ARG A CA 1
ATOM 1508 C C . ARG A 1 180 ? -1.457 -0.146 14.078 1.00 97.56 180 ARG A C 1
ATOM 1510 O O . ARG A 1 180 ? -2.398 0.233 13.383 1.00 97.56 180 ARG A O 1
ATOM 1517 N N . PHE A 1 181 ? -0.219 0.333 13.945 1.00 98.06 181 PHE A N 1
ATOM 1518 C CA . PHE A 1 181 ? 0.173 1.269 12.892 1.00 98.06 181 PHE A CA 1
ATOM 1519 C C . PHE A 1 181 ? -0.155 0.705 11.508 1.00 98.06 181 PHE A C 1
ATOM 1521 O O . PHE A 1 181 ? -0.870 1.353 10.748 1.00 98.06 181 PHE A O 1
ATOM 1528 N N . LEU A 1 182 ? 0.301 -0.515 11.215 1.00 97.38 182 LEU A N 1
ATOM 1529 C CA . LEU A 1 182 ? 0.103 -1.156 9.916 1.00 97.38 182 LEU A CA 1
ATOM 1530 C C . LEU A 1 182 ? -1.373 -1.480 9.668 1.00 97.38 182 LEU A C 1
ATOM 1532 O O . LEU A 1 182 ? -1.855 -1.308 8.561 1.00 97.38 182 LEU A O 1
ATOM 1536 N N . THR A 1 183 ? -2.135 -1.834 10.703 1.00 98.56 183 THR A N 1
ATOM 1537 C CA . THR A 1 183 ? -3.589 -2.039 10.576 1.00 98.56 183 THR A CA 1
ATOM 1538 C C . THR A 1 183 ? -4.324 -0.757 10.202 1.00 98.56 183 THR A C 1
ATOM 1540 O O . THR A 1 183 ? -5.198 -0.781 9.340 1.00 98.56 183 THR A O 1
ATOM 1543 N N . HIS A 1 184 ? -3.968 0.372 10.818 1.00 98.62 184 HIS A N 1
ATOM 1544 C CA . HIS A 1 184 ? -4.567 1.653 10.459 1.00 98.62 184 HIS A CA 1
ATOM 1545 C C . HIS A 1 184 ? -4.163 2.066 9.037 1.00 98.62 184 HIS A C 1
ATOM 1547 O O . HIS A 1 184 ? -5.037 2.380 8.235 1.00 98.62 184 HIS A O 1
ATOM 1553 N N . LEU A 1 185 ? -2.868 1.992 8.709 1.00 98.12 185 LEU A N 1
ATOM 1554 C CA . LEU A 1 185 ? -2.334 2.282 7.376 1.00 98.12 185 LEU A CA 1
ATOM 1555 C C . LEU A 1 185 ? -3.072 1.470 6.295 1.00 98.12 185 LEU A C 1
ATOM 1557 O O . LEU A 1 185 ? -3.682 2.037 5.390 1.00 98.12 185 LEU A O 1
ATOM 1561 N N . GLU A 1 186 ? -3.101 0.147 6.442 1.00 98.00 186 GLU A N 1
ATOM 1562 C CA . GLU A 1 186 ? -3.684 -0.773 5.463 1.00 98.00 186 GLU A CA 1
ATOM 1563 C C . GLU A 1 186 ? -5.203 -0.649 5.372 1.00 98.00 186 GLU A C 1
ATOM 1565 O O . GLU A 1 186 ? -5.763 -0.650 4.274 1.00 98.00 186 GLU A O 1
ATOM 1570 N N . GLY A 1 187 ? -5.875 -0.438 6.506 1.00 98.31 187 GLY A N 1
ATOM 1571 C CA . GLY A 1 187 ? -7.297 -0.123 6.535 1.00 98.31 187 GLY A CA 1
ATOM 1572 C C . GLY A 1 187 ? -7.643 1.133 5.737 1.00 98.31 187 GLY A C 1
ATOM 1573 O O . GLY A 1 187 ? -8.586 1.108 4.942 1.00 98.31 187 GLY A O 1
ATOM 1574 N N . MET A 1 188 ? -6.855 2.204 5.888 1.00 98.25 188 MET A N 1
ATOM 15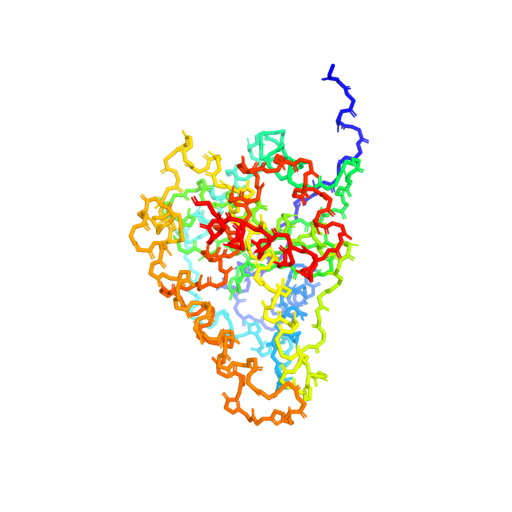75 C CA . MET A 1 188 ? -7.041 3.443 5.127 1.00 98.25 188 MET A CA 1
ATOM 1576 C C . MET A 1 188 ? -6.764 3.254 3.632 1.00 98.25 188 MET A C 1
ATOM 1578 O O . MET A 1 188 ? -7.505 3.790 2.803 1.00 98.25 188 MET A O 1
ATOM 1582 N N . GLY A 1 189 ? -5.756 2.458 3.273 1.00 97.88 189 GLY A N 1
ATOM 1583 C CA . GLY A 1 189 ? -5.492 2.086 1.883 1.00 97.88 189 GLY A CA 1
ATOM 1584 C C . GLY A 1 189 ? -6.671 1.355 1.237 1.00 97.88 189 GLY A C 1
ATOM 1585 O O . GLY A 1 189 ? -7.069 1.666 0.113 1.00 97.88 189 GLY A O 1
ATOM 1586 N N . VAL A 1 190 ? -7.260 0.383 1.936 1.00 98.06 190 VAL A N 1
ATOM 1587 C CA . VAL A 1 190 ? -8.377 -0.419 1.411 1.00 98.06 190 VAL A CA 1
ATOM 1588 C C . VAL A 1 190 ? -9.671 0.392 1.325 1.00 98.06 190 VAL A C 1
ATOM 1590 O O . VAL A 1 190 ? -10.317 0.400 0.274 1.00 98.06 190 VAL A O 1
ATOM 1593 N N . ILE A 1 191 ? -10.041 1.122 2.384 1.00 98.06 191 ILE A N 1
ATOM 1594 C CA . ILE A 1 191 ? -11.288 1.903 2.393 1.00 98.06 191 ILE A CA 1
ATOM 1595 C C . ILE A 1 191 ? -11.275 3.017 1.335 1.00 98.06 191 ILE A C 1
ATOM 1597 O O . ILE A 1 191 ? -12.308 3.283 0.719 1.00 98.06 191 ILE A O 1
ATOM 1601 N N . SER A 1 192 ? -10.104 3.601 1.046 1.00 97.94 192 SER A N 1
ATOM 1602 C CA . SER A 1 192 ? -9.961 4.665 0.042 1.00 97.94 192 SER A CA 1
ATOM 1603 C C . SER A 1 192 ? -10.306 4.197 -1.374 1.00 97.94 192 SER A C 1
ATOM 1605 O O . SER A 1 192 ? -10.831 4.976 -2.161 1.00 97.94 192 SER A O 1
ATOM 1607 N N . ALA A 1 193 ? -10.064 2.926 -1.710 1.00 97.38 193 ALA A N 1
ATOM 1608 C CA . ALA A 1 193 ? -10.411 2.368 -3.020 1.00 97.38 193 ALA A CA 1
ATOM 1609 C C . ALA A 1 193 ? -11.778 1.656 -3.042 1.00 97.38 193 ALA A C 1
ATOM 1611 O O . ALA A 1 193 ? -12.320 1.393 -4.119 1.00 97.38 193 ALA A O 1
ATOM 1612 N N . LEU A 1 194 ? -12.351 1.340 -1.875 1.00 96.56 194 LEU A N 1
ATOM 1613 C CA . LEU A 1 194 ? -13.515 0.463 -1.730 1.00 96.56 194 LEU A CA 1
ATOM 1614 C C . LEU A 1 194 ? -14.744 0.946 -2.507 1.00 96.56 194 LEU A C 1
ATOM 1616 O O . LEU A 1 194 ? -15.339 0.179 -3.264 1.00 96.56 194 LEU A O 1
ATOM 1620 N N . LYS A 1 195 ? -15.127 2.217 -2.347 1.00 94.44 195 LYS A N 1
ATOM 1621 C CA . LYS A 1 195 ? -16.338 2.753 -2.986 1.00 94.44 195 LYS A CA 1
ATOM 1622 C C . LYS A 1 195 ? -16.249 2.698 -4.511 1.00 94.44 195 LYS A C 1
ATOM 1624 O O . LYS A 1 195 ? -17.204 2.266 -5.158 1.00 94.44 195 LYS A O 1
ATOM 1629 N N . LEU A 1 196 ? -15.120 3.132 -5.072 1.00 95.19 196 LEU A N 1
ATOM 1630 C CA . LEU A 1 196 ? -14.902 3.134 -6.518 1.00 95.19 196 LEU A CA 1
ATOM 1631 C C . LEU A 1 196 ? -14.855 1.711 -7.079 1.00 95.19 196 LEU A C 1
ATOM 1633 O O . LEU A 1 196 ? -15.445 1.433 -8.120 1.00 95.19 196 LEU A O 1
ATOM 1637 N N . ARG A 1 197 ? -14.211 0.786 -6.359 1.00 95.81 197 ARG A N 1
ATOM 1638 C CA . ARG A 1 197 ? -14.218 -0.635 -6.717 1.00 95.81 197 ARG A CA 1
ATOM 1639 C C . ARG A 1 197 ? -15.631 -1.195 -6.764 1.00 95.81 197 ARG A C 1
ATOM 1641 O O . ARG A 1 197 ? -15.995 -1.808 -7.762 1.00 95.81 197 ARG A O 1
ATOM 1648 N N . ILE A 1 198 ? -16.449 -0.962 -5.738 1.00 94.69 198 ILE A N 1
ATOM 1649 C CA . ILE A 1 198 ? -17.833 -1.456 -5.709 1.00 94.69 198 ILE A CA 1
ATOM 1650 C C . ILE A 1 198 ? -18.644 -0.871 -6.870 1.00 94.69 198 ILE A C 1
ATOM 1652 O O . ILE A 1 198 ? -19.319 -1.621 -7.574 1.00 94.69 198 ILE A O 1
ATOM 1656 N N . SER A 1 199 ? -18.554 0.440 -7.116 1.00 94.56 199 SER A N 1
ATOM 1657 C CA . SER A 1 199 ? -19.339 1.090 -8.176 1.00 94.56 199 SER A CA 1
ATOM 1658 C C . SER A 1 199 ? -18.963 0.619 -9.584 1.00 94.56 199 SER A C 1
ATOM 1660 O O . SER A 1 199 ? -19.807 0.625 -10.477 1.00 94.56 199 SER A O 1
ATOM 1662 N N . GLN A 1 200 ? -17.720 0.176 -9.780 1.00 94.75 200 GLN A N 1
ATOM 1663 C CA . GLN A 1 200 ? -17.208 -0.314 -11.060 1.00 94.75 200 GLN A CA 1
ATOM 1664 C C . GLN A 1 200 ? -17.160 -1.852 -11.158 1.00 94.75 200 GLN A C 1
ATOM 1666 O O . GLN A 1 200 ? -16.751 -2.388 -12.192 1.00 94.75 200 GLN A O 1
ATOM 1671 N N . GLY A 1 201 ? -17.556 -2.580 -10.109 1.00 93.25 201 GLY A N 1
ATOM 1672 C CA . GLY A 1 201 ? -17.438 -4.042 -10.049 1.00 93.25 201 GLY A CA 1
ATOM 1673 C C . GLY A 1 201 ? -15.988 -4.555 -9.996 1.00 93.25 201 GLY A C 1
ATOM 1674 O O . GLY A 1 201 ? -15.716 -5.671 -10.430 1.00 93.25 201 GLY A O 1
ATOM 1675 N N . GLY A 1 202 ? -15.051 -3.746 -9.497 1.00 92.00 202 GLY A N 1
ATOM 1676 C CA . GLY A 1 202 ? -13.625 -4.045 -9.326 1.00 92.00 202 GLY A CA 1
ATOM 1677 C C . GLY A 1 202 ? -13.331 -4.940 -8.119 1.00 92.00 202 GLY A C 1
ATOM 1678 O O . GLY A 1 202 ? -12.638 -4.532 -7.186 1.00 92.00 202 GLY A O 1
ATOM 1679 N N . THR A 1 203 ? -13.901 -6.146 -8.112 1.00 89.25 203 THR A N 1
ATOM 1680 C CA . THR A 1 203 ? -13.817 -7.116 -7.006 1.00 89.25 203 THR A CA 1
ATOM 1681 C C . THR A 1 203 ? -12.877 -8.275 -7.317 1.00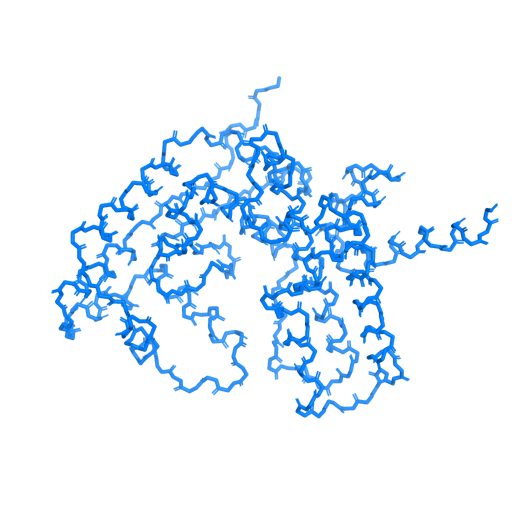 89.25 203 THR A C 1
ATOM 1683 O O . THR A 1 203 ? -13.024 -9.353 -6.751 1.00 89.25 203 THR A O 1
ATOM 1686 N N . LEU A 1 204 ? -11.926 -8.112 -8.243 1.00 92.00 204 LEU A N 1
ATOM 1687 C CA . LEU A 1 204 ? -10.987 -9.183 -8.583 1.00 92.00 204 LEU A CA 1
ATOM 1688 C C . LEU A 1 204 ? -10.080 -9.525 -7.394 1.00 92.00 204 LEU A C 1
ATOM 1690 O O . LEU A 1 204 ? -9.823 -10.710 -7.137 1.00 92.00 204 LEU A O 1
ATOM 1694 N N . ASP A 1 205 ? -9.640 -8.494 -6.676 1.00 93.25 205 ASP A N 1
ATOM 1695 C CA . ASP A 1 205 ? -8.789 -8.617 -5.503 1.00 93.25 205 ASP A CA 1
ATOM 1696 C C . ASP A 1 205 ? -9.505 -9.296 -4.315 1.00 93.25 205 ASP A C 1
ATOM 1698 O O . ASP A 1 205 ? -10.699 -9.107 -4.063 1.00 93.25 205 ASP A O 1
ATOM 1702 N N . GLY A 1 206 ? -8.762 -10.148 -3.603 1.00 92.81 206 GLY A N 1
ATOM 1703 C CA . GLY A 1 206 ? -9.298 -11.009 -2.549 1.00 92.81 206 GLY A CA 1
ATOM 1704 C C . GLY A 1 206 ? -9.781 -10.258 -1.309 1.00 92.81 206 GLY A C 1
ATOM 1705 O O . GLY A 1 206 ? -10.691 -10.751 -0.633 1.00 92.81 206 GLY A O 1
ATOM 1706 N N . ASP A 1 207 ? -9.225 -9.078 -1.028 1.00 94.81 207 ASP A N 1
ATOM 1707 C CA . ASP A 1 207 ? -9.627 -8.284 0.131 1.00 94.81 207 ASP A CA 1
ATOM 1708 C C . ASP A 1 207 ? -11.058 -7.777 -0.055 1.00 94.81 207 ASP A C 1
ATOM 1710 O O . ASP A 1 207 ? -11.910 -7.940 0.814 1.00 94.81 207 ASP A O 1
ATOM 1714 N N . TYR A 1 208 ? -11.367 -7.271 -1.247 1.00 95.00 208 TYR A N 1
ATOM 1715 C CA . TYR A 1 208 ? -12.681 -6.713 -1.569 1.00 95.00 208 TYR A CA 1
ATOM 1716 C C . TYR A 1 208 ? -13.752 -7.788 -1.731 1.00 95.00 208 TYR A C 1
ATOM 1718 O O . TYR A 1 208 ? -14.899 -7.554 -1.370 1.00 95.00 208 TYR A O 1
ATOM 1726 N N . LYS A 1 209 ? -13.395 -8.990 -2.207 1.00 94.44 209 LYS A N 1
ATOM 1727 C CA . LYS A 1 209 ? -14.314 -10.143 -2.149 1.00 94.44 209 LYS A CA 1
ATOM 1728 C C . LYS A 1 209 ? -14.683 -10.483 -0.713 1.00 94.44 209 LYS A C 1
ATOM 1730 O O . LYS A 1 209 ? -15.837 -10.776 -0.439 1.00 94.44 209 LYS A O 1
ATOM 1735 N N . THR A 1 210 ? -13.693 -10.439 0.176 1.00 95.56 210 THR A N 1
ATOM 1736 C CA . THR A 1 210 ? -13.892 -10.724 1.596 1.00 95.56 210 THR A CA 1
ATOM 1737 C C . THR A 1 210 ? -14.786 -9.674 2.241 1.00 95.56 210 THR A C 1
ATOM 1739 O O . THR A 1 210 ? -15.748 -10.045 2.890 1.00 95.56 210 THR A O 1
ATOM 1742 N N . LEU A 1 211 ? -14.530 -8.387 1.999 1.00 95.81 211 LEU A N 1
ATOM 1743 C CA . LEU A 1 211 ? -15.325 -7.279 2.548 1.00 95.81 211 LEU A CA 1
ATOM 1744 C C . LEU A 1 211 ? -16.788 -7.244 2.074 1.00 95.81 211 LEU A C 1
ATOM 1746 O O . LEU A 1 211 ? -17.597 -6.544 2.672 1.00 95.81 211 LEU A O 1
ATOM 1750 N N . LEU A 1 212 ? -17.128 -7.963 1.001 1.00 94.94 212 LEU A N 1
ATOM 1751 C CA . LEU A 1 212 ? -18.509 -8.144 0.534 1.00 94.94 212 LEU A CA 1
ATOM 1752 C C . LEU A 1 212 ? -19.185 -9.400 1.114 1.00 94.94 212 LEU A C 1
ATOM 1754 O O . LEU A 1 212 ? -20.366 -9.629 0.860 1.00 94.94 212 LEU A O 1
ATOM 1758 N N . ASP A 1 213 ? -18.442 -10.212 1.863 1.00 96.75 213 ASP A N 1
ATOM 1759 C CA . ASP A 1 213 ? -18.923 -11.371 2.609 1.00 96.75 213 ASP A CA 1
ATOM 1760 C C . ASP A 1 213 ? -18.843 -11.060 4.111 1.00 96.75 213 ASP A C 1
ATOM 1762 O O . ASP A 1 213 ? -17.775 -11.116 4.730 1.00 96.75 213 ASP A O 1
ATOM 1766 N N . ASP A 1 214 ? -19.988 -10.721 4.703 1.00 96.56 214 ASP A N 1
ATOM 1767 C CA . ASP A 1 214 ? -20.082 -10.333 6.114 1.00 96.56 214 ASP A CA 1
ATOM 1768 C C . ASP A 1 214 ? -19.576 -11.438 7.056 1.00 96.56 214 ASP A C 1
ATOM 1770 O O . ASP A 1 214 ? -18.938 -11.153 8.072 1.00 96.56 214 ASP A O 1
ATOM 1774 N N . ALA A 1 215 ? -19.824 -12.709 6.718 1.00 97.56 215 ALA A N 1
ATOM 1775 C CA . ALA A 1 215 ? -19.436 -13.842 7.551 1.00 97.56 215 ALA A CA 1
ATOM 1776 C C . ALA A 1 215 ? -17.917 -14.057 7.520 1.00 97.56 215 ALA A C 1
ATOM 1778 O O . ALA A 1 215 ? -17.288 -14.231 8.568 1.00 97.56 215 ALA A O 1
ATOM 1779 N N . GLU A 1 216 ? -17.312 -14.014 6.333 1.00 97.31 216 GLU A N 1
ATOM 1780 C CA . GLU A 1 216 ? -15.860 -14.116 6.181 1.00 97.31 216 GLU A CA 1
ATOM 1781 C C . GLU A 1 216 ? -15.140 -12.899 6.781 1.00 97.31 216 GLU A C 1
ATOM 1783 O O . GLU A 1 216 ? -14.106 -13.059 7.439 1.00 97.31 216 GLU A O 1
ATOM 1788 N N . THR A 1 217 ? -15.701 -11.697 6.619 1.00 97.56 217 THR A N 1
ATOM 1789 C CA . THR A 1 217 ? -15.201 -10.473 7.259 1.00 97.56 217 THR A CA 1
ATOM 1790 C C . THR A 1 217 ? -15.193 -10.616 8.776 1.00 97.56 217 THR A C 1
ATOM 1792 O O . THR A 1 217 ? -14.130 -10.502 9.388 1.00 97.56 217 THR A O 1
ATOM 1795 N N . ALA A 1 218 ? -16.333 -10.957 9.386 1.00 97.00 218 ALA A N 1
ATOM 1796 C CA . ALA A 1 218 ? -16.440 -11.149 10.831 1.00 97.00 218 ALA A CA 1
ATOM 1797 C C . ALA A 1 218 ? -15.452 -12.209 11.344 1.00 97.00 218 ALA A C 1
ATOM 1799 O O . ALA A 1 218 ? -14.776 -12.002 12.352 1.00 97.00 218 ALA A O 1
ATOM 1800 N N . ARG A 1 219 ? -15.295 -13.320 10.610 1.00 97.38 219 ARG A N 1
ATOM 1801 C CA . ARG A 1 219 ? -14.335 -14.379 10.946 1.00 97.38 219 ARG A CA 1
ATOM 1802 C C . ARG A 1 219 ? -12.892 -13.869 10.959 1.00 97.38 219 ARG A C 1
ATOM 1804 O O . ARG A 1 219 ? -12.122 -14.246 11.841 1.00 97.38 219 ARG A O 1
ATOM 1811 N N . ARG A 1 220 ? -12.489 -13.050 9.983 1.00 97.25 220 ARG A N 1
ATOM 1812 C CA . ARG A 1 220 ? -11.122 -12.504 9.917 1.00 97.25 220 ARG A CA 1
ATOM 1813 C C . ARG A 1 220 ? -10.874 -11.407 10.946 1.00 97.25 220 ARG A C 1
ATOM 1815 O O . ARG A 1 220 ? -9.777 -11.359 11.492 1.00 97.25 220 ARG A O 1
ATOM 1822 N N . VAL A 1 221 ? -11.877 -10.585 11.246 1.00 97.44 221 VAL A N 1
ATOM 1823 C CA . VAL A 1 221 ? -11.820 -9.595 12.333 1.00 97.44 221 VAL A CA 1
ATOM 1824 C C . VAL A 1 221 ? -11.635 -10.294 13.686 1.00 97.44 221 VAL A C 1
ATOM 1826 O O . VAL A 1 221 ? -10.725 -9.946 14.433 1.00 97.44 221 VAL A O 1
ATOM 1829 N N . ASP A 1 222 ? -12.402 -11.349 13.969 1.00 96.62 222 ASP A N 1
ATOM 1830 C CA . ASP A 1 222 ? -12.231 -12.165 15.181 1.00 96.62 222 ASP A CA 1
ATOM 1831 C C . ASP A 1 222 ? -10.829 -12.801 15.259 1.00 96.62 222 ASP A C 1
ATOM 1833 O O . ASP A 1 222 ? -10.165 -12.747 16.294 1.00 96.62 222 ASP A O 1
ATOM 1837 N N . GLN A 1 223 ? -10.326 -13.355 14.150 1.00 96.12 223 GLN A N 1
ATOM 1838 C CA . GLN A 1 223 ? -8.961 -13.893 14.096 1.00 96.12 223 GLN A CA 1
ATOM 1839 C C . GLN A 1 223 ? -7.893 -12.834 14.364 1.00 96.12 223 GLN A C 1
ATOM 1841 O O . GLN A 1 223 ? -6.929 -13.109 15.078 1.00 96.12 223 GLN A O 1
ATOM 1846 N N . TYR A 1 224 ? -8.064 -11.640 13.802 1.00 97.06 224 TYR A N 1
ATOM 1847 C CA . TYR A 1 224 ? -7.173 -10.511 14.023 1.00 97.06 224 TYR A CA 1
ATOM 1848 C C . TYR A 1 224 ? -7.101 -10.140 15.512 1.00 97.06 224 TYR A C 1
ATOM 1850 O O . TYR A 1 224 ? -6.009 -10.103 16.083 1.00 97.06 224 TYR A O 1
ATOM 1858 N N . PHE A 1 225 ? -8.250 -9.942 16.168 1.00 96.25 225 PHE A N 1
ATOM 1859 C CA . PHE A 1 225 ? -8.282 -9.558 17.582 1.00 96.25 225 PHE A CA 1
ATOM 1860 C C . PHE A 1 225 ? -7.776 -10.666 18.512 1.00 96.25 225 PHE A C 1
ATOM 1862 O O . PHE A 1 225 ? -7.041 -10.368 19.447 1.00 96.25 225 PHE A O 1
ATOM 1869 N N . LYS A 1 226 ? -8.007 -11.948 18.197 1.00 95.19 226 LYS A N 1
ATOM 1870 C CA . LYS A 1 226 ? -7.388 -13.067 18.935 1.00 95.19 226 LYS A CA 1
ATOM 1871 C C . LYS A 1 226 ? -5.859 -13.030 18.912 1.00 95.19 226 LYS A C 1
ATOM 1873 O O . LYS A 1 226 ? -5.216 -13.385 19.901 1.00 95.19 226 LYS A O 1
ATOM 1878 N N . ILE A 1 227 ? -5.261 -12.615 17.794 1.00 93.88 227 ILE A N 1
ATOM 1879 C CA . ILE A 1 227 ? -3.806 -12.442 17.701 1.00 93.88 227 ILE A CA 1
ATOM 1880 C C . ILE A 1 227 ? -3.359 -11.244 18.546 1.00 93.88 227 ILE A C 1
ATOM 1882 O O . ILE A 1 227 ? -2.355 -11.353 19.253 1.00 93.88 227 ILE A O 1
ATOM 1886 N N . LEU A 1 228 ? -4.102 -10.130 18.514 1.00 93.94 228 LEU A N 1
ATOM 1887 C CA . LEU A 1 228 ? -3.805 -8.968 19.354 1.00 93.94 228 LEU A CA 1
ATOM 1888 C C . LEU A 1 228 ? -3.885 -9.289 20.848 1.00 93.94 228 LEU A C 1
ATOM 1890 O O . LEU A 1 228 ? -2.988 -8.890 21.585 1.00 93.94 228 LEU A O 1
ATOM 1894 N N . ASP A 1 229 ? -4.897 -10.033 21.288 1.00 92.44 229 ASP A N 1
ATOM 1895 C CA . ASP A 1 229 ? -5.060 -10.427 22.691 1.00 92.44 229 ASP A CA 1
ATOM 1896 C C . ASP A 1 229 ? -3.897 -11.305 23.162 1.00 92.44 229 ASP A C 1
ATOM 1898 O O . ASP A 1 229 ? -3.357 -11.107 24.252 1.00 92.44 229 ASP A O 1
ATOM 1902 N N . ARG A 1 230 ? -3.449 -12.235 22.307 1.00 90.56 230 ARG A N 1
ATOM 1903 C CA . ARG A 1 230 ? -2.268 -13.068 22.571 1.00 90.56 230 ARG A CA 1
ATOM 1904 C C . ARG A 1 230 ? -0.997 -12.227 22.694 1.00 90.56 230 ARG A C 1
ATOM 1906 O O . ARG A 1 230 ? -0.176 -12.510 23.558 1.00 90.56 230 ARG A O 1
ATOM 1913 N N . LEU A 1 231 ? -0.823 -11.210 21.849 1.00 88.19 231 LEU A N 1
ATOM 1914 C CA . LEU A 1 231 ? 0.291 -10.266 21.985 1.00 88.19 231 LEU A CA 1
ATOM 1915 C C . LEU A 1 231 ? 0.134 -9.394 23.240 1.00 88.19 231 LEU A C 1
ATOM 1917 O O . LEU A 1 231 ? 1.113 -9.066 23.892 1.00 88.19 231 LEU A O 1
ATOM 1921 N N . GLY A 1 232 ? -1.087 -9.034 23.626 1.00 86.19 232 GLY A N 1
ATOM 1922 C CA . GLY A 1 232 ? -1.359 -8.136 24.746 1.00 86.19 232 GLY A CA 1
ATOM 1923 C C . GLY A 1 232 ? -1.071 -8.702 26.141 1.00 86.19 232 GLY A C 1
ATOM 1924 O O . GLY A 1 232 ? -1.105 -7.938 27.105 1.00 86.19 232 GLY A O 1
ATOM 1925 N N . SER A 1 233 ? -0.786 -10.003 26.278 1.00 86.81 233 SER A N 1
ATOM 1926 C CA . SER A 1 233 ? -0.715 -10.672 27.586 1.00 86.81 233 SER A CA 1
ATOM 1927 C C . SER A 1 233 ? 0.486 -10.267 28.449 1.00 86.81 233 SER A C 1
ATOM 1929 O O . SER A 1 233 ? 0.381 -10.286 29.672 1.00 86.81 233 SER A O 1
ATOM 1931 N N . ASP A 1 234 ? 1.619 -9.905 27.836 1.00 90.38 234 ASP A N 1
ATOM 1932 C CA . ASP A 1 234 ? 2.801 -9.386 28.541 1.00 90.38 234 ASP A CA 1
ATOM 1933 C C . ASP A 1 234 ? 3.537 -8.342 27.691 1.00 90.38 234 ASP A C 1
ATOM 1935 O O . ASP A 1 234 ? 4.466 -8.636 26.940 1.00 90.38 234 ASP A O 1
ATOM 1939 N N . LEU A 1 235 ? 3.113 -7.087 27.824 1.00 92.94 235 LEU A N 1
ATOM 1940 C CA . LEU A 1 235 ? 3.609 -5.977 27.008 1.00 92.94 235 LEU A CA 1
ATOM 1941 C C . LEU A 1 235 ? 5.090 -5.641 27.243 1.00 92.94 235 LEU A C 1
ATOM 1943 O O . LEU A 1 235 ? 5.715 -5.029 26.377 1.00 92.94 235 LEU A O 1
ATOM 1947 N N . ASN A 1 236 ? 5.651 -6.003 28.399 1.00 93.94 236 ASN A N 1
ATOM 1948 C CA . ASN A 1 236 ? 7.037 -5.678 28.744 1.00 93.94 236 ASN A CA 1
ATOM 1949 C C . ASN A 1 236 ? 8.004 -6.830 28.423 1.00 93.94 236 ASN A C 1
ATOM 1951 O O . ASN A 1 236 ? 9.218 -6.656 28.562 1.00 93.94 236 ASN A O 1
ATOM 1955 N N . LYS A 1 237 ? 7.488 -7.984 27.971 1.00 94.94 237 LYS A N 1
ATOM 1956 C CA . LYS A 1 237 ? 8.296 -9.103 27.482 1.00 94.94 237 LYS A CA 1
ATOM 1957 C C . LYS A 1 237 ? 9.218 -8.622 26.356 1.00 94.94 237 LYS A C 1
ATOM 1959 O O . LYS A 1 237 ? 8.794 -7.933 25.423 1.00 94.94 237 LYS A O 1
ATOM 1964 N N . ARG A 1 238 ? 10.490 -9.019 26.438 1.00 95.25 238 ARG A N 1
ATOM 1965 C CA . ARG A 1 238 ? 11.452 -8.871 25.342 1.00 95.25 238 ARG A CA 1
ATOM 1966 C C . ARG A 1 238 ? 11.093 -9.832 24.209 1.00 95.25 238 ARG A C 1
ATOM 1968 O O . ARG A 1 238 ? 10.825 -11.000 24.467 1.00 95.25 238 ARG A O 1
ATOM 1975 N N . LEU A 1 239 ? 11.138 -9.344 22.976 1.00 93.44 239 LEU A N 1
ATOM 1976 C CA . LEU A 1 239 ? 10.806 -10.148 21.806 1.00 93.44 239 LEU A CA 1
ATOM 1977 C C . LEU A 1 239 ? 11.812 -11.271 21.566 1.00 93.44 239 LEU A C 1
ATOM 1979 O O . LEU A 1 239 ? 13.027 -11.088 21.686 1.00 93.44 239 LEU A O 1
ATOM 1983 N N . GLU A 1 240 ? 11.266 -12.404 21.158 1.00 91.62 240 GLU A N 1
ATOM 1984 C CA . GLU A 1 240 ? 11.960 -13.541 20.575 1.00 91.62 240 GLU A CA 1
ATOM 1985 C C . GLU A 1 240 ? 11.706 -13.570 19.059 1.00 91.62 240 GLU A C 1
ATOM 1987 O O . GLU A 1 240 ? 10.766 -12.957 18.555 1.00 91.62 240 GLU A O 1
ATOM 1992 N N . GLU A 1 241 ? 12.530 -14.298 18.302 1.00 86.69 241 GLU A N 1
ATOM 1993 C CA . GLU A 1 241 ? 12.401 -14.392 16.837 1.00 86.69 241 GLU A CA 1
ATOM 1994 C C . GLU A 1 241 ? 11.010 -14.889 16.400 1.00 86.69 241 GLU A C 1
ATOM 1996 O O . GLU A 1 241 ? 10.450 -14.416 15.412 1.00 86.69 241 GLU A O 1
ATOM 2001 N N . CYS A 1 242 ? 10.406 -15.796 17.174 1.00 89.06 242 CYS A N 1
ATOM 2002 C CA . CYS A 1 242 ? 9.069 -16.318 16.905 1.00 89.06 242 CYS A CA 1
ATOM 2003 C C . CYS A 1 242 ? 7.961 -15.262 17.037 1.00 89.06 242 CYS A C 1
ATOM 2005 O O . CYS A 1 242 ? 6.938 -15.392 16.368 1.00 89.06 242 CYS A O 1
ATOM 2007 N N . ASP A 1 243 ? 8.156 -14.203 17.829 1.00 90.88 243 ASP A N 1
ATOM 2008 C CA . ASP A 1 243 ? 7.143 -13.161 18.016 1.00 90.88 243 ASP A CA 1
ATOM 2009 C C . ASP A 1 243 ? 6.927 -12.362 16.709 1.00 90.88 243 ASP A C 1
ATOM 2011 O O . ASP A 1 243 ? 5.815 -11.918 16.419 1.00 90.88 243 ASP A O 1
ATOM 2015 N N . PHE A 1 244 ? 7.949 -12.269 15.847 1.00 90.00 244 PHE A N 1
ATOM 2016 C CA . PHE A 1 244 ? 7.856 -11.621 14.531 1.00 90.00 244 PHE A CA 1
ATOM 2017 C C . PHE A 1 244 ? 7.023 -12.409 13.507 1.00 90.00 244 PHE A C 1
ATOM 2019 O O . PHE A 1 244 ? 6.634 -11.848 12.480 1.00 90.00 244 PHE A O 1
ATOM 2026 N N . GLN A 1 245 ? 6.655 -13.668 13.793 1.00 90.50 245 GLN A N 1
ATOM 2027 C CA . GLN A 1 245 ? 5.722 -14.436 12.954 1.00 90.50 245 GLN A CA 1
ATOM 2028 C C . GLN A 1 245 ? 4.352 -13.761 12.840 1.00 90.50 245 GLN A C 1
ATOM 2030 O O . GLN A 1 245 ? 3.618 -14.030 11.888 1.00 90.50 245 GLN A O 1
ATOM 2035 N N . VAL A 1 246 ? 4.019 -12.844 13.756 1.00 92.50 246 VAL A N 1
ATOM 2036 C CA . VAL A 1 246 ? 2.800 -12.041 13.656 1.00 92.50 246 VAL A CA 1
ATOM 2037 C C . VAL A 1 246 ? 2.718 -11.281 12.328 1.00 92.50 246 VAL A C 1
ATOM 2039 O O . VAL A 1 246 ? 1.636 -11.194 11.757 1.00 92.50 246 VAL A O 1
ATOM 2042 N N . PHE A 1 247 ? 3.833 -10.786 11.775 1.00 92.00 247 PHE A N 1
ATOM 2043 C CA . PHE A 1 247 ? 3.799 -10.082 10.490 1.00 92.00 247 PHE A CA 1
ATOM 2044 C C . PHE A 1 247 ? 3.359 -11.003 9.355 1.00 92.00 247 PHE A C 1
ATOM 2046 O O . PHE A 1 247 ? 2.548 -10.602 8.522 1.00 92.00 247 PHE A O 1
ATOM 2053 N N . GLU A 1 248 ? 3.804 -12.258 9.362 1.00 90.25 248 GLU A N 1
ATOM 2054 C CA . GLU A 1 248 ? 3.345 -13.272 8.412 1.00 90.25 248 GLU A CA 1
ATOM 2055 C C . GLU A 1 248 ? 1.873 -13.632 8.643 1.00 90.25 248 GLU A C 1
ATOM 2057 O O . GLU A 1 248 ? 1.103 -13.728 7.692 1.00 90.25 248 GLU A O 1
ATOM 2062 N N . GLU A 1 249 ? 1.435 -13.800 9.893 1.00 91.69 249 GLU A N 1
ATOM 2063 C CA . GLU A 1 249 ? 0.026 -14.075 10.204 1.00 91.69 249 GLU A CA 1
ATOM 2064 C C . GLU A 1 249 ? -0.906 -12.947 9.727 1.00 91.69 249 GLU A C 1
ATOM 2066 O O . GLU A 1 249 ? -1.966 -13.225 9.152 1.00 91.69 249 GLU A O 1
ATOM 2071 N N . MET A 1 250 ? -0.486 -11.689 9.900 1.00 93.50 250 MET A N 1
ATOM 2072 C CA . MET A 1 250 ? -1.244 -10.500 9.504 1.00 93.50 250 MET A CA 1
ATOM 2073 C C . MET A 1 250 ? -1.236 -10.265 7.990 1.00 93.50 250 MET A C 1
ATOM 2075 O O . MET A 1 250 ? -2.278 -9.945 7.418 1.00 93.50 250 MET A O 1
ATOM 2079 N N . SER A 1 251 ? -0.092 -10.450 7.327 1.00 89.00 251 SER A N 1
ATOM 2080 C CA . SER A 1 251 ? 0.089 -10.150 5.896 1.00 89.00 251 SER A CA 1
ATOM 2081 C C . SER A 1 251 ? -0.206 -11.331 4.965 1.00 89.00 251 SER A C 1
ATOM 2083 O O . SER A 1 251 ? -0.341 -11.135 3.752 1.00 89.00 251 SER A O 1
ATOM 2085 N N . ARG A 1 252 ? -0.332 -12.556 5.510 1.00 82.75 252 ARG A N 1
ATOM 2086 C CA . ARG A 1 252 ? -0.508 -13.816 4.767 1.00 82.75 252 ARG A CA 1
ATOM 2087 C C . ARG A 1 252 ? -1.444 -13.630 3.583 1.00 82.75 252 ARG A C 1
ATOM 2089 O O . ARG A 1 252 ? -2.622 -13.328 3.760 1.00 82.75 252 ARG A O 1
ATOM 2096 N N . LYS A 1 253 ? -0.933 -13.915 2.380 1.00 70.88 253 LYS A N 1
ATOM 2097 C CA . LYS A 1 253 ? -1.563 -13.614 1.078 1.00 70.88 253 LYS A CA 1
ATOM 2098 C C . LYS A 1 253 ? -3.044 -14.006 0.949 1.00 70.88 253 LYS A C 1
ATOM 2100 O O . LYS A 1 253 ? -3.747 -13.427 0.131 1.00 70.88 253 LYS A O 1
ATOM 2105 N N . LYS A 1 254 ? -3.517 -15.000 1.711 1.00 75.12 254 LYS A N 1
ATOM 2106 C CA . LYS A 1 254 ? -4.925 -15.430 1.705 1.00 75.12 254 LYS A CA 1
ATOM 2107 C C . LYS A 1 254 ? -5.799 -14.763 2.770 1.00 75.12 254 LYS A C 1
ATOM 2109 O O . LYS A 1 254 ? -6.993 -14.641 2.538 1.00 75.12 254 LYS A O 1
ATOM 2114 N N . THR A 1 255 ? -5.250 -14.405 3.929 1.00 86.44 255 THR A N 1
ATOM 2115 C CA . THR A 1 255 ? -6.028 -13.899 5.072 1.00 86.44 255 THR A CA 1
ATOM 2116 C C . THR A 1 255 ? -5.954 -12.387 5.192 1.00 86.44 255 THR A C 1
ATOM 2118 O O . THR A 1 255 ? -7.000 -11.781 5.404 1.00 86.44 255 THR A O 1
ATOM 2121 N N . ARG A 1 256 ? -4.766 -11.788 5.009 1.00 93.88 256 ARG A N 1
ATOM 2122 C CA . ARG A 1 256 ? -4.573 -10.327 4.945 1.00 93.88 256 ARG A CA 1
ATOM 2123 C C . ARG A 1 256 ? -5.302 -9.603 6.092 1.00 93.88 256 ARG A C 1
ATOM 2125 O O . ARG A 1 256 ? -6.065 -8.666 5.885 1.00 93.88 256 ARG A O 1
ATOM 2132 N N . LEU A 1 257 ? -5.111 -10.094 7.318 1.00 96.94 257 LEU A N 1
ATOM 2133 C CA . LEU A 1 257 ? -5.942 -9.766 8.480 1.00 96.94 257 LEU A CA 1
ATOM 2134 C C . LEU A 1 257 ? -5.957 -8.270 8.796 1.00 96.94 257 LEU A C 1
ATOM 2136 O O . LEU A 1 257 ? -7.032 -7.726 9.021 1.00 96.94 257 LEU A O 1
ATOM 2140 N N . TRP A 1 258 ? -4.807 -7.591 8.753 1.00 97.19 258 TRP A N 1
ATOM 2141 C CA . TRP A 1 258 ? -4.748 -6.156 9.051 1.00 97.19 258 TRP A CA 1
ATOM 2142 C C . TRP A 1 258 ? -5.430 -5.282 7.981 1.00 97.19 258 TRP A C 1
ATOM 2144 O O . TRP A 1 258 ? -5.826 -4.161 8.279 1.00 97.19 258 TRP A O 1
ATOM 2154 N N . TYR A 1 259 ? -5.641 -5.807 6.764 1.00 98.12 259 TYR A N 1
ATOM 2155 C CA . TYR A 1 259 ? -6.304 -5.102 5.664 1.00 98.12 259 TYR A CA 1
ATOM 2156 C C . TYR A 1 259 ? -7.809 -5.157 5.904 1.00 98.12 259 TYR A C 1
ATOM 2158 O O . TYR A 1 259 ? -8.495 -4.136 5.908 1.00 98.12 259 TYR A O 1
ATOM 2166 N N . ILE A 1 260 ? -8.305 -6.370 6.170 1.00 98.19 260 ILE A N 1
ATOM 2167 C CA . ILE A 1 260 ? -9.718 -6.633 6.435 1.00 98.19 260 ILE A CA 1
ATOM 2168 C C . ILE A 1 260 ? -10.155 -5.978 7.743 1.00 98.19 260 ILE A C 1
ATOM 2170 O O . ILE A 1 260 ? -11.129 -5.232 7.749 1.00 98.19 260 ILE A O 1
ATOM 2174 N N . ALA A 1 261 ? -9.420 -6.207 8.835 1.00 98.25 261 ALA A N 1
ATOM 2175 C CA . ALA A 1 261 ? -9.744 -5.631 10.135 1.00 98.25 261 ALA A CA 1
ATOM 2176 C C . ALA A 1 261 ? -9.626 -4.104 10.118 1.00 98.25 261 ALA A C 1
ATOM 2178 O O . ALA A 1 261 ? -10.550 -3.427 10.555 1.00 98.25 261 ALA A O 1
ATOM 2179 N N . GLY A 1 262 ? -8.552 -3.553 9.542 1.00 98.50 262 GLY A N 1
ATOM 2180 C CA . GLY A 1 262 ? -8.382 -2.107 9.425 1.00 98.50 262 GLY A CA 1
ATOM 2181 C C . GLY A 1 262 ? -9.507 -1.441 8.629 1.00 98.50 262 GLY A C 1
ATOM 2182 O O . GLY A 1 262 ? -10.060 -0.434 9.072 1.00 98.50 262 GLY A O 1
ATOM 2183 N N . CYS A 1 263 ? -9.893 -2.015 7.483 1.00 98.62 263 CYS A N 1
ATOM 2184 C CA . CYS A 1 263 ? -10.998 -1.492 6.678 1.00 98.62 263 CYS A CA 1
ATOM 2185 C C . CYS A 1 263 ? -12.332 -1.597 7.424 1.00 98.62 263 CYS A C 1
ATOM 2187 O O . CYS A 1 263 ? -13.081 -0.624 7.469 1.00 98.62 263 CYS A O 1
ATOM 2189 N N . HIS A 1 264 ? -12.605 -2.741 8.057 1.00 98.38 264 HIS A N 1
ATOM 2190 C CA . HIS A 1 264 ? -13.809 -2.940 8.862 1.00 98.38 264 HIS A CA 1
ATOM 2191 C C . HIS A 1 264 ? -13.914 -1.901 9.988 1.00 98.38 264 HIS A C 1
ATOM 2193 O O . HIS A 1 264 ? -14.937 -1.228 10.121 1.00 98.38 264 HIS A O 1
ATOM 2199 N N . MET A 1 265 ? -12.832 -1.702 10.747 1.00 98.56 265 MET A N 1
ATOM 2200 C CA . MET A 1 265 ? -12.768 -0.687 11.800 1.00 98.56 265 MET A CA 1
ATOM 2201 C C . MET A 1 265 ? -13.053 0.712 11.245 1.00 98.56 265 MET A C 1
ATOM 2203 O O . MET A 1 265 ? -13.840 1.461 11.824 1.00 98.56 265 MET A O 1
ATOM 2207 N N . ALA A 1 266 ? -12.459 1.060 10.099 1.00 98.50 266 ALA A N 1
ATOM 2208 C CA . ALA A 1 266 ? -12.685 2.350 9.463 1.00 98.50 266 ALA A CA 1
ATOM 2209 C C . ALA A 1 266 ? -14.149 2.525 9.013 1.00 98.50 266 ALA A C 1
ATOM 2211 O O . ALA A 1 266 ? -14.734 3.582 9.251 1.00 98.50 266 ALA A O 1
ATOM 2212 N N . GLN A 1 267 ? -14.769 1.492 8.436 1.00 98.12 267 GLN A N 1
ATOM 2213 C CA . GLN A 1 267 ? -16.177 1.512 8.030 1.00 98.12 267 GLN A CA 1
ATOM 2214 C C . GLN A 1 267 ? -17.120 1.696 9.225 1.00 98.12 267 GLN A C 1
ATOM 2216 O O . GLN A 1 267 ? -18.036 2.517 9.153 1.00 98.12 267 GLN A O 1
ATOM 2221 N N . GLU A 1 268 ? -16.898 0.985 10.333 1.00 97.81 268 GLU A N 1
ATOM 2222 C CA . GLU A 1 268 ? -17.734 1.121 11.532 1.00 97.81 268 GLU A CA 1
ATOM 2223 C C . GLU A 1 268 ? -17.568 2.500 12.195 1.00 97.81 268 GLU A C 1
ATOM 2225 O O . GLU A 1 268 ? -18.555 3.120 12.607 1.00 97.81 268 GLU A O 1
ATOM 2230 N N . ILE A 1 269 ? -16.349 3.053 12.208 1.00 98.25 269 ILE A N 1
ATOM 2231 C CA . ILE A 1 269 ? -16.110 4.429 12.662 1.00 98.25 269 ILE A CA 1
ATOM 2232 C C . ILE A 1 269 ? -16.807 5.443 11.740 1.00 98.25 269 ILE A C 1
ATOM 2234 O O . ILE A 1 269 ? -17.495 6.332 12.247 1.00 98.25 269 ILE A O 1
ATOM 2238 N N . GLU A 1 270 ? -16.681 5.324 10.410 1.00 97.69 270 GLU A N 1
ATOM 2239 C CA . GLU A 1 270 ? -17.363 6.212 9.448 1.00 97.69 270 GLU A CA 1
ATOM 2240 C C . GLU A 1 270 ? -18.880 6.155 9.640 1.00 97.69 270 GLU A C 1
ATOM 2242 O O . GLU A 1 270 ? -19.540 7.190 9.727 1.00 97.69 270 GLU A O 1
ATOM 2247 N N . LYS A 1 271 ? -19.435 4.949 9.764 1.00 96.94 271 LYS A N 1
ATOM 2248 C CA . LYS A 1 271 ? -20.868 4.712 9.949 1.00 96.94 271 LYS A CA 1
ATOM 2249 C C . LYS A 1 271 ? -21.397 5.336 11.237 1.00 96.94 271 LYS A C 1
ATOM 2251 O O . LYS A 1 271 ? -22.500 5.883 11.237 1.00 96.94 271 LYS A O 1
ATOM 2256 N N . ARG A 1 272 ? -20.642 5.262 12.340 1.00 96.62 272 ARG A N 1
ATOM 2257 C CA . ARG A 1 272 ? -21.109 5.751 13.646 1.00 96.62 272 ARG A CA 1
ATOM 2258 C C . ARG A 1 272 ? -20.825 7.228 13.892 1.00 96.62 272 ARG A C 1
ATOM 2260 O O . ARG A 1 272 ? -21.667 7.908 14.478 1.00 96.62 272 ARG A O 1
ATOM 2267 N N . PHE A 1 273 ? -19.642 7.697 13.508 1.00 96.88 273 PHE A N 1
ATOM 2268 C CA . PHE A 1 273 ? -19.122 9.022 13.860 1.00 96.88 273 PHE A CA 1
ATOM 2269 C C . PHE A 1 273 ? -18.952 9.953 12.653 1.00 96.88 273 PHE A C 1
ATOM 2271 O O . PHE A 1 273 ? -18.686 11.141 12.837 1.00 96.88 273 PHE A O 1
ATOM 2278 N N . GLY A 1 274 ? -19.129 9.443 11.434 1.00 97.31 274 GLY A N 1
ATOM 2279 C CA . GLY A 1 274 ? -18.984 10.196 10.194 1.00 97.31 274 GLY A CA 1
ATOM 2280 C C . GLY A 1 274 ? -17.544 10.265 9.679 1.00 97.31 274 GLY A C 1
ATOM 2281 O O . GLY A 1 274 ? -16.571 10.026 10.395 1.00 97.31 274 GLY A O 1
ATOM 2282 N N . ILE A 1 275 ? -17.413 10.653 8.409 1.00 96.94 275 ILE A N 1
ATOM 2283 C CA . ILE A 1 275 ? -16.131 10.748 7.693 1.00 96.94 275 ILE A CA 1
ATOM 2284 C C . ILE A 1 275 ? -15.138 11.726 8.337 1.00 96.94 275 ILE A C 1
ATOM 2286 O O . ILE A 1 275 ? -13.937 11.467 8.349 1.00 96.94 275 ILE A O 1
ATOM 2290 N N . GLU A 1 276 ? -15.619 12.826 8.927 1.00 97.81 276 GLU A N 1
ATOM 2291 C CA . GLU A 1 276 ? -14.743 13.810 9.580 1.00 97.81 276 GLU A CA 1
ATOM 2292 C C . GLU A 1 276 ? -13.983 13.207 10.769 1.00 97.81 276 GLU A C 1
ATOM 2294 O O . GLU A 1 276 ? -12.858 13.619 11.058 1.00 97.81 276 GLU A O 1
ATOM 2299 N N . MET A 1 277 ? -14.553 12.189 11.429 1.00 98.06 277 MET A N 1
ATOM 2300 C CA . MET A 1 277 ? -13.843 11.451 12.470 1.00 98.06 277 MET A CA 1
ATOM 2301 C C . MET A 1 277 ? -12.662 10.678 11.883 1.00 98.06 277 MET A C 1
ATOM 2303 O O . MET A 1 277 ? -11.557 10.809 12.399 1.00 98.06 277 MET A O 1
ATOM 2307 N N . LEU A 1 278 ? -12.847 9.935 10.785 1.00 97.06 278 LEU A N 1
ATOM 2308 C CA . LEU A 1 278 ? -11.743 9.215 10.136 1.00 97.06 278 LEU A CA 1
ATOM 2309 C C . LEU A 1 278 ? -10.620 10.159 9.709 1.00 97.06 278 LEU A C 1
ATOM 2311 O O . LEU A 1 278 ? -9.459 9.913 10.024 1.00 97.06 278 LEU A O 1
ATOM 2315 N N . ARG A 1 279 ? -10.959 11.288 9.079 1.00 98.00 279 ARG A N 1
ATOM 2316 C CA . ARG A 1 279 ? -9.967 12.306 8.697 1.00 98.00 279 ARG A CA 1
ATOM 2317 C C . ARG A 1 279 ? -9.165 12.806 9.890 1.00 98.00 279 ARG A C 1
ATOM 2319 O O . ARG A 1 279 ? -7.955 12.998 9.796 1.00 98.00 279 ARG A O 1
ATOM 2326 N N . LYS A 1 280 ? -9.834 13.029 11.024 1.00 98.19 280 LYS A N 1
ATOM 2327 C CA . LYS A 1 280 ? -9.170 13.420 12.269 1.00 98.19 280 LYS A CA 1
ATOM 2328 C C . LYS A 1 280 ? -8.231 12.313 12.754 1.00 98.19 280 LYS A C 1
ATOM 2330 O O . LYS A 1 280 ? -7.091 12.613 13.101 1.00 98.19 280 LYS A O 1
ATOM 2335 N N . LEU A 1 281 ? -8.678 11.059 12.728 1.00 98.38 281 LEU A N 1
ATOM 2336 C CA . LEU A 1 281 ? -7.895 9.902 13.160 1.00 98.38 281 LEU A CA 1
ATOM 2337 C C . LEU A 1 281 ? -6.650 9.680 12.298 1.00 98.38 281 LEU A C 1
ATOM 2339 O O . LEU A 1 281 ? -5.601 9.395 12.864 1.00 98.38 281 LEU A O 1
ATOM 2343 N N . VAL A 1 282 ? -6.702 9.928 10.984 1.00 97.81 282 VAL A N 1
ATOM 2344 C CA . VAL A 1 282 ? -5.505 9.904 10.115 1.00 97.81 282 VAL A CA 1
ATOM 2345 C C . VAL A 1 282 ? -4.411 10.847 10.617 1.00 97.81 282 VAL A C 1
ATOM 2347 O O . VAL A 1 282 ? -3.239 10.540 10.465 1.00 97.81 282 VAL A O 1
ATOM 2350 N N . LYS A 1 283 ? -4.772 11.987 11.219 1.00 97.12 283 LYS A N 1
ATOM 2351 C CA . LYS A 1 283 ? -3.808 12.937 11.797 1.00 97.12 283 LYS A CA 1
ATOM 2352 C C . LYS A 1 283 ? -3.383 12.566 13.224 1.00 97.12 283 LYS A C 1
ATOM 2354 O O . LYS A 1 283 ? -2.331 13.005 13.682 1.00 97.12 283 LYS A O 1
ATOM 2359 N N . GLN A 1 284 ? -4.239 11.861 13.961 1.00 98.19 284 GLN A N 1
ATOM 2360 C CA . GLN A 1 284 ? -3.998 11.490 15.358 1.00 98.19 284 GLN A CA 1
ATOM 2361 C C . GLN A 1 284 ? -3.217 10.176 15.504 1.00 98.19 284 GLN A C 1
ATOM 2363 O O . GLN A 1 284 ? -2.506 10.005 16.491 1.00 98.19 284 GLN A O 1
ATOM 2368 N N . GLY A 1 285 ? -3.317 9.280 14.524 1.00 97.94 285 GLY A N 1
ATOM 2369 C CA . GLY A 1 285 ? -2.563 8.034 14.448 1.00 97.94 285 GLY A CA 1
ATOM 2370 C C . GLY A 1 285 ? -3.325 6.809 14.943 1.00 97.94 285 GLY A C 1
ATOM 2371 O O . GLY A 1 285 ? -4.492 6.866 15.336 1.00 97.94 285 GLY A O 1
ATOM 2372 N N . SER A 1 286 ? -2.643 5.664 14.893 1.00 98.25 286 SER A N 1
ATOM 2373 C CA . SER A 1 286 ? -3.229 4.347 15.164 1.00 98.25 286 SER A CA 1
ATOM 2374 C C . SER A 1 286 ? -3.765 4.195 16.586 1.00 98.25 286 SER A C 1
ATOM 2376 O O . SER A 1 286 ? -4.837 3.630 16.754 1.00 98.25 286 SER A O 1
ATOM 2378 N N . THR A 1 287 ? -3.101 4.728 17.612 1.00 97.69 287 THR A N 1
ATOM 2379 C CA . THR A 1 287 ? -3.597 4.623 18.997 1.00 97.69 287 THR A CA 1
ATOM 2380 C C . THR A 1 287 ? -5.006 5.198 19.144 1.00 97.69 287 THR A C 1
ATOM 2382 O O . THR A 1 287 ? -5.897 4.527 19.661 1.00 97.69 287 THR A O 1
ATOM 2385 N N . GLU A 1 288 ? -5.239 6.403 18.621 1.00 98.44 288 GLU A N 1
ATOM 2386 C CA . GLU A 1 288 ? -6.558 7.042 18.676 1.00 98.44 288 GLU A CA 1
ATOM 2387 C C . GLU A 1 288 ? -7.583 6.328 17.787 1.00 98.44 288 GLU A C 1
ATOM 2389 O O . GLU A 1 288 ? -8.755 6.245 18.150 1.00 98.44 288 GLU A O 1
ATOM 2394 N N . PHE A 1 289 ? -7.150 5.763 16.655 1.00 98.62 289 PHE A N 1
ATOM 2395 C CA . PHE A 1 289 ? -8.007 4.952 15.787 1.00 98.62 289 PHE A CA 1
ATOM 2396 C C . PHE A 1 289 ? -8.539 3.707 16.509 1.00 98.62 289 PHE A C 1
ATOM 2398 O O . PHE A 1 289 ? -9.743 3.450 16.493 1.00 98.62 289 PHE A O 1
ATOM 2405 N N . PHE A 1 290 ? -7.667 2.985 17.218 1.00 98.19 290 PHE A N 1
ATOM 2406 C CA . PHE A 1 290 ? -8.054 1.829 18.030 1.00 98.19 290 PHE A CA 1
ATOM 2407 C C . PHE A 1 290 ? -8.940 2.225 19.210 1.00 98.19 290 PHE A C 1
ATOM 2409 O O . PHE A 1 290 ? -9.979 1.604 19.414 1.00 98.19 290 PHE A O 1
ATOM 2416 N N . ASN A 1 291 ? -8.580 3.281 19.947 1.00 97.56 291 ASN A N 1
ATOM 2417 C CA . ASN A 1 291 ? -9.401 3.783 21.052 1.00 97.56 291 ASN A CA 1
ATOM 2418 C C . ASN A 1 291 ? -10.821 4.117 20.574 1.00 97.56 291 ASN A C 1
ATOM 2420 O O . ASN A 1 291 ? -11.800 3.706 21.195 1.00 97.56 291 ASN A O 1
ATOM 2424 N N . LYS A 1 292 ? -10.942 4.803 19.429 1.00 97.88 292 LYS A N 1
ATOM 2425 C CA . LYS A 1 292 ? -12.242 5.160 18.856 1.00 97.88 292 LYS A CA 1
ATOM 2426 C C . LYS A 1 292 ? -13.049 3.935 18.420 1.00 97.88 292 LYS A C 1
ATOM 2428 O O . LYS A 1 292 ? -14.269 3.957 18.553 1.00 97.88 292 LYS A O 1
ATOM 2433 N N . TYR A 1 293 ? -12.397 2.890 17.912 1.00 97.38 293 TYR A N 1
ATOM 2434 C CA . TYR A 1 293 ? -13.072 1.636 17.581 1.00 97.38 293 TYR A CA 1
ATOM 2435 C C . TYR A 1 293 ? -13.571 0.909 18.840 1.00 97.38 293 TYR A C 1
ATOM 2437 O O . TYR A 1 293 ? -14.728 0.505 18.881 1.00 97.38 293 TYR A O 1
ATOM 2445 N N . TYR A 1 294 ? -12.766 0.816 19.902 1.00 95.00 294 TYR A N 1
ATOM 2446 C CA . TYR A 1 294 ? -13.189 0.167 21.151 1.00 95.00 294 TYR A CA 1
ATOM 2447 C C . TYR A 1 294 ? -14.361 0.879 21.841 1.00 95.00 294 TYR A C 1
ATOM 2449 O O . TYR A 1 294 ? -15.236 0.212 22.388 1.00 95.00 294 TYR A O 1
ATOM 2457 N N . GLU A 1 295 ? -14.469 2.210 21.719 1.00 93.56 295 GLU A N 1
ATOM 2458 C CA . GLU A 1 295 ? -15.661 2.951 22.169 1.00 93.56 295 GLU A CA 1
ATOM 2459 C C . GLU A 1 295 ? -16.972 2.443 21.528 1.00 93.56 295 GLU A C 1
ATOM 2461 O O . GLU A 1 295 ? -18.052 2.675 22.078 1.00 93.56 295 GLU A O 1
ATOM 2466 N N . LEU A 1 296 ? -16.914 1.796 20.356 1.00 88.81 296 LEU A N 1
ATOM 2467 C CA . LEU A 1 296 ? -18.079 1.178 19.716 1.00 88.81 296 LEU A CA 1
ATOM 2468 C C . LEU A 1 296 ? -18.478 -0.116 20.421 1.00 88.81 296 LEU A C 1
ATOM 2470 O O . LEU A 1 296 ? -19.661 -0.314 20.692 1.00 88.81 296 LEU A O 1
ATOM 2474 N N . GLU A 1 297 ? -17.504 -0.977 20.717 1.00 76.75 297 GLU A N 1
ATOM 2475 C CA . GLU A 1 297 ? -17.753 -2.288 21.318 1.00 76.75 297 GLU A CA 1
ATOM 2476 C C . GLU A 1 297 ? -18.302 -2.169 22.738 1.00 76.75 297 GLU A C 1
ATOM 2478 O O . GLU A 1 297 ? -19.266 -2.856 23.076 1.00 76.75 297 GLU A O 1
ATOM 2483 N N . ASP A 1 298 ? -17.756 -1.257 23.544 1.00 70.50 298 ASP A N 1
ATOM 2484 C CA . ASP A 1 298 ? -18.234 -1.034 24.910 1.00 70.50 298 ASP A CA 1
ATOM 2485 C C . ASP A 1 298 ? -19.696 -0.564 24.915 1.00 70.50 298 ASP A C 1
ATOM 2487 O O . ASP A 1 298 ? -20.524 -1.087 25.659 1.00 70.50 298 ASP A O 1
ATOM 2491 N N . ARG A 1 299 ? -20.069 0.333 23.994 1.00 60.97 299 ARG A N 1
ATOM 2492 C CA . ARG A 1 299 ? -21.457 0.811 23.864 1.00 60.97 299 ARG A CA 1
ATOM 2493 C C . ARG A 1 299 ? -22.426 -0.256 23.364 1.00 60.97 299 ARG A C 1
ATOM 2495 O O . ARG A 1 299 ? -23.604 -0.186 23.691 1.00 60.97 299 ARG A O 1
ATOM 2502 N N . LEU A 1 300 ? -21.962 -1.209 22.555 1.00 59.47 300 LEU A N 1
ATOM 2503 C CA . LEU A 1 300 ? -22.777 -2.345 22.111 1.00 59.47 300 LEU A CA 1
ATOM 2504 C C . LEU A 1 300 ? -22.981 -3.380 23.224 1.00 59.47 300 LEU A C 1
ATOM 2506 O O . LEU A 1 300 ? -23.959 -4.116 23.178 1.00 59.47 300 LEU A O 1
ATOM 2510 N N . ARG A 1 301 ? -22.084 -3.438 24.215 1.00 55.94 301 ARG A N 1
ATOM 2511 C CA . ARG A 1 301 ? -22.245 -4.281 25.412 1.00 55.94 301 ARG A CA 1
ATOM 2512 C C . ARG A 1 301 ? -23.161 -3.652 26.466 1.00 55.94 301 ARG A C 1
ATOM 2514 O O . ARG A 1 301 ? -23.701 -4.376 27.294 1.00 55.94 301 ARG A O 1
ATOM 2521 N N . GLU A 1 302 ? -23.315 -2.329 26.447 1.00 50.09 302 GLU A N 1
ATOM 2522 C CA . GLU A 1 302 ? -24.189 -1.576 27.360 1.00 50.09 302 GLU A CA 1
ATOM 2523 C C . GLU A 1 302 ? -25.648 -1.437 26.876 1.00 50.09 302 GLU A C 1
ATOM 2525 O O . GLU A 1 302 ? -26.509 -1.061 27.675 1.00 50.09 302 GLU A O 1
ATOM 2530 N N . ALA A 1 303 ? -25.928 -1.705 25.594 1.00 47.25 303 ALA A N 1
ATOM 2531 C CA . ALA A 1 303 ? -27.244 -1.563 24.955 1.00 47.25 303 ALA A CA 1
ATOM 2532 C C . ALA A 1 303 ? -28.026 -2.885 24.897 1.00 47.25 303 ALA A C 1
ATOM 2534 O O . ALA A 1 303 ? -29.270 -2.822 25.037 1.00 47.25 303 ALA A O 1
#

Foldseek 3Di:
DPPPPPFAAEAEDAQLVVLLLVCLVPVDPVSLVSNLPDPLLVQLVVVVVQVDLDDPDDSSRVSCVLCVPPHDDPVLVVQLVVLVVVVVPDDCVPLVCLLCLLAAPPDYQPEYEYEHARGDWDDDALYTYHHSPDPVCSVPSVVSSLSVSLRNSLSRLCVQPPQDRPNPDWWLQSVLQNLLQLLQSLLSSLSSSQVVCVVVVVCPQQLNVQLVPPVSLVVLLVVLVVLSVVSVPGGGDTDDPVNVCVVCVCCVRNRVSSNSNSNVLLVVCCVPPNSNVSNVDSNVGRVVSVVSSVVVVVVVVVD